Protein AF-A0AAU6WQQ3-F1 (afdb_monomer_lite)

Organism: NCBI:txid1854762

Foldseek 3Di:
DDDPPDPPVVQVPDDLVVCCVPPVVVSVVCVVVVVDDDPPDPPVVVLVVLLCCQLAPLAEFEEEEEQFQAAQFDFPLDPGPRPPPGGADPVNLVLLLVVLVLSPVLRVNHQEYEYEYDHRARLPCCVPHVLSNVVSNVVCCVVCVNHAYEYEYEHCLQNDDPVVLVSVLDDRYAYEYEHEAEAAQVRSCVRGPGPDPDGSVVSNLVSLLSCLVSVHAYEYEYEYALVRLLRNLCVCVVCLPRDPSSLVSYAYHYDYRPPHDDDPPPVVSNVVSVVSCVVSVSDPPDPPPPVCCCSNPPDPVSRPDHYDYHGSPVPPVSVVVVVVSVVVPDD

Sequence (331 aa):
MHRHKKDIESYFKLPAGDLENHYPAIYQNLLDINAIIDEHTDELQEVIQRSKEVDYADNSYRLIINPTMNCNFKCWYCYESHIVGSKMSTSGVEKIFKFIDKTLQINPNLKSFDLSFFGGEPLMYYSKVTEPIINYYRTKYEEYPAIHFSISFTTNGYLLNEKMVHHLIYENDEKFFQITLDGSREEHNKVRVAQKEEGSYDKIISSIKRLLKEKINVLIRINYTAENIESTKYIADDIIDIPEEDRKYLSISFHQVWQDIEVNNIEDKVKEVMDVYKKHKFIPQGEEIQLLEGLANPCYADKKMKQLLITTEMYLNVLREILQMTINTDP

Structure (mmCIF, N/CA/C/O backbone):
data_AF-A0AAU6WQQ3-F1
#
_entry.id   AF-A0AAU6WQQ3-F1
#
loop_
_atom_site.group_PDB
_atom_site.id
_atom_site.type_symbol
_atom_site.label_atom_id
_atom_site.label_alt_id
_atom_site.label_comp_id
_atom_site.label_asym_id
_atom_site.label_entity_id
_atom_site.label_seq_id
_atom_site.pdbx_PDB_ins_code
_atom_site.Cartn_x
_atom_site.Cartn_y
_atom_site.Cartn_z
_atom_site.occupancy
_atom_site.B_iso_or_equiv
_atom_site.auth_seq_id
_atom_site.auth_comp_id
_atom_site.auth_asym_id
_atom_site.auth_atom_id
_atom_site.pdbx_PDB_model_num
ATOM 1 N N . MET A 1 1 ? -21.673 -2.269 -43.424 1.00 34.06 1 MET A N 1
ATOM 2 C CA . MET A 1 1 ? -22.392 -1.056 -42.977 1.00 34.06 1 MET A CA 1
ATOM 3 C C . MET A 1 1 ? -21.362 -0.073 -42.426 1.00 34.06 1 MET A C 1
ATOM 5 O O . MET A 1 1 ? -20.910 -0.232 -41.301 1.00 34.06 1 MET A O 1
ATOM 9 N N . HIS A 1 2 ? -20.883 0.855 -43.257 1.00 32.97 2 HIS A N 1
ATOM 10 C CA . HIS A 1 2 ? -19.945 1.900 -42.839 1.00 32.97 2 HIS A CA 1
ATOM 11 C C . HIS A 1 2 ? -20.675 2.888 -41.922 1.00 32.97 2 HIS A C 1
ATOM 13 O O . HIS A 1 2 ? -21.516 3.653 -42.385 1.00 32.97 2 HIS A O 1
ATOM 19 N N . ARG A 1 3 ? -20.378 2.874 -40.617 1.00 37.62 3 ARG A N 1
ATOM 20 C CA . ARG A 1 3 ? -20.711 4.014 -39.758 1.00 37.62 3 ARG A CA 1
ATOM 21 C C . ARG A 1 3 ? -19.782 5.150 -40.171 1.00 37.62 3 ARG A C 1
ATOM 23 O O . ARG A 1 3 ? -18.573 5.041 -39.988 1.00 37.62 3 ARG A O 1
ATOM 30 N N . HIS A 1 4 ? -20.340 6.202 -40.763 1.00 41.31 4 HIS A N 1
ATOM 31 C CA . HIS A 1 4 ? -19.640 7.467 -40.945 1.00 41.31 4 HIS A CA 1
ATOM 32 C C . HIS A 1 4 ? -19.024 7.870 -39.598 1.00 41.31 4 HIS A C 1
ATOM 34 O O . HIS A 1 4 ? -19.759 8.134 -38.645 1.00 41.31 4 HIS A O 1
ATOM 40 N N . LYS A 1 5 ? -17.689 7.907 -39.506 1.00 45.06 5 LYS A N 1
ATOM 41 C CA . LYS A 1 5 ? -17.002 8.730 -38.505 1.00 45.06 5 LYS A CA 1
ATOM 42 C C . LYS A 1 5 ? -17.414 10.165 -38.832 1.00 45.06 5 LYS A C 1
ATOM 44 O O . LYS A 1 5 ? -16.839 10.775 -39.727 1.00 45.06 5 LYS A O 1
ATOM 49 N N . LYS A 1 6 ? -18.499 10.649 -38.218 1.00 56.84 6 LYS A N 1
ATOM 50 C CA . LYS A 1 6 ? -18.811 12.078 -38.238 1.00 56.84 6 LYS A CA 1
ATOM 51 C C . LYS A 1 6 ? -17.610 12.787 -37.628 1.00 56.84 6 LYS A C 1
ATOM 53 O O . LYS A 1 6 ? -17.071 12.312 -36.631 1.00 56.84 6 LYS A O 1
ATOM 58 N N . ASP A 1 7 ? -17.188 13.856 -38.277 1.00 61.94 7 ASP A N 1
ATOM 59 C CA . ASP A 1 7 ? -16.049 14.663 -37.875 1.00 61.94 7 ASP A CA 1
ATOM 60 C C . ASP A 1 7 ? -16.312 15.245 -36.479 1.00 61.94 7 ASP A C 1
ATOM 62 O O . ASP A 1 7 ? -17.119 16.162 -36.320 1.00 61.94 7 ASP A O 1
ATOM 66 N N . ILE A 1 8 ? -15.727 14.629 -35.449 1.00 60.41 8 ILE A N 1
ATOM 67 C CA . ILE A 1 8 ? -15.994 14.958 -34.042 1.00 60.41 8 ILE A CA 1
ATOM 68 C C . ILE A 1 8 ? -15.599 16.415 -33.748 1.00 60.41 8 ILE A C 1
ATOM 70 O O . ILE A 1 8 ? -16.260 17.088 -32.960 1.00 60.41 8 ILE A O 1
ATOM 74 N N . GLU A 1 9 ? -14.595 16.941 -34.452 1.00 60.16 9 GLU A N 1
ATOM 75 C CA . GLU A 1 9 ? -14.137 18.328 -34.321 1.00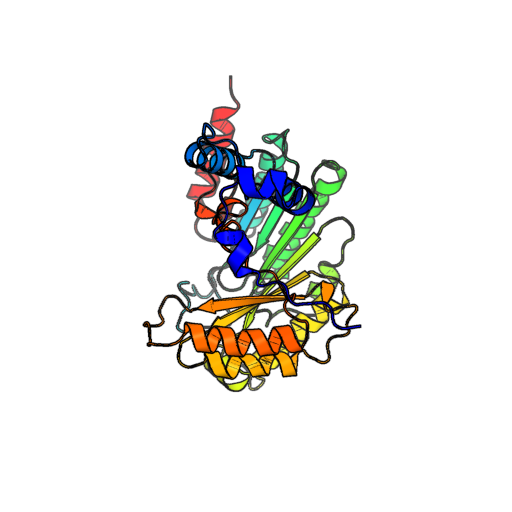 60.16 9 GLU A CA 1
ATOM 76 C C . GLU A 1 9 ? -15.204 19.354 -34.711 1.00 60.16 9 GLU A C 1
ATOM 78 O O . GLU A 1 9 ? -15.176 20.488 -34.231 1.00 60.16 9 GLU A O 1
ATOM 83 N N . SER A 1 10 ? -16.170 18.971 -35.552 1.00 65.19 10 SER A N 1
ATOM 84 C CA . SER A 1 10 ? -17.260 19.868 -35.940 1.00 65.19 10 SER A CA 1
ATOM 85 C C . SER A 1 10 ? -18.212 20.186 -34.780 1.00 65.19 10 SER A C 1
ATOM 87 O O . SER A 1 10 ? -18.781 21.274 -34.768 1.00 65.19 10 SER A O 1
ATOM 89 N N . TYR A 1 11 ? -18.338 19.303 -33.778 1.00 63.00 11 TYR A N 1
ATOM 90 C CA . TYR A 1 11 ? -19.192 19.536 -32.605 1.00 63.00 11 TYR A CA 1
ATOM 91 C C . TYR A 1 11 ? -18.599 20.564 -31.637 1.00 63.00 11 TYR A C 1
ATOM 93 O O . TYR A 1 11 ? -19.343 21.354 -31.069 1.00 63.00 11 TYR A O 1
ATOM 101 N N . PHE A 1 12 ? -17.270 20.607 -31.494 1.00 60.75 12 PHE A N 1
ATOM 102 C CA . PHE A 1 12 ? -16.572 21.543 -30.598 1.00 60.75 12 PHE A CA 1
ATOM 103 C C . PHE A 1 12 ? -16.572 22.996 -31.094 1.00 60.75 12 PHE A C 1
ATOM 105 O O . PHE A 1 12 ? -16.186 23.900 -30.360 1.00 60.75 12 PHE A O 1
ATOM 112 N N . LYS A 1 13 ? -16.980 23.230 -32.346 1.00 68.75 13 LYS A N 1
ATOM 113 C CA . LYS A 1 13 ? -17.070 24.570 -32.949 1.00 68.75 13 LYS A CA 1
ATOM 114 C C . LYS A 1 13 ? -18.482 25.156 -32.894 1.00 68.75 13 LYS A C 1
ATOM 116 O O . LYS A 1 13 ? -18.672 26.289 -33.328 1.00 68.75 13 LYS A O 1
ATOM 121 N N . LEU A 1 14 ? -19.464 24.390 -32.413 1.00 69.50 14 LEU A N 1
ATOM 122 C CA . LEU A 1 14 ? -20.852 24.830 -32.314 1.00 69.50 14 LEU A CA 1
ATOM 123 C C . LEU A 1 14 ? -21.106 25.506 -30.957 1.00 69.50 14 LEU A C 1
ATOM 125 O O . LEU A 1 14 ? -20.708 24.960 -29.928 1.00 69.50 14 LEU A O 1
ATOM 129 N N . PRO A 1 15 ? -21.800 26.657 -30.927 1.00 75.25 15 PRO A N 1
ATOM 130 C CA . PRO A 1 15 ? -22.361 27.211 -29.699 1.00 75.25 15 PRO A CA 1
ATOM 131 C C . PRO A 1 15 ? -23.256 26.196 -28.970 1.00 75.25 15 PRO A C 1
ATOM 133 O O . PRO A 1 15 ? -23.940 25.392 -29.607 1.00 75.25 15 PRO A O 1
ATOM 136 N N . ALA A 1 16 ? -23.318 26.267 -27.637 1.00 71.00 16 ALA A N 1
ATOM 137 C CA . ALA A 1 16 ? -24.114 25.345 -26.817 1.00 71.00 16 ALA A CA 1
ATOM 138 C C . ALA A 1 16 ? -25.603 25.299 -27.225 1.00 71.00 16 ALA A C 1
ATOM 140 O O . ALA A 1 16 ? -26.183 24.218 -27.313 1.00 71.00 16 ALA A O 1
ATOM 141 N N . GLY A 1 17 ? -26.196 26.446 -27.575 1.00 71.88 17 GLY A N 1
ATOM 142 C CA . GLY A 1 17 ? -27.578 26.511 -28.071 1.00 71.88 17 GLY A CA 1
ATOM 143 C C . GLY A 1 17 ? -27.786 25.846 -29.441 1.00 71.88 17 GLY A C 1
ATOM 144 O O . GLY A 1 17 ? -28.865 25.332 -29.730 1.00 71.88 17 GLY A O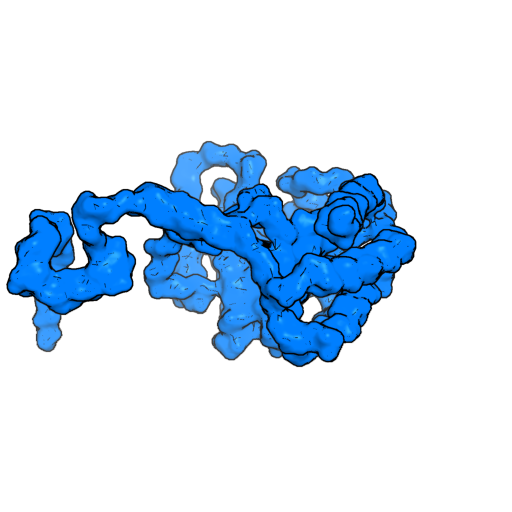 1
ATOM 145 N N . ASP A 1 18 ? -26.755 25.776 -30.287 1.00 79.00 18 ASP A N 1
ATOM 146 C CA . ASP A 1 18 ? -26.839 25.060 -31.566 1.00 79.00 18 ASP A CA 1
ATOM 147 C C . ASP A 1 18 ? -26.712 23.543 -31.368 1.00 79.00 18 ASP A C 1
ATOM 149 O O . ASP A 1 18 ? -27.329 22.773 -32.112 1.00 79.00 18 ASP A O 1
ATOM 153 N N . LEU A 1 19 ? -25.961 23.111 -30.346 1.00 80.06 19 LEU A N 1
ATOM 154 C CA . LEU A 1 19 ? -25.866 21.711 -29.921 1.00 80.06 19 LEU A CA 1
ATOM 155 C C . LEU A 1 19 ? -27.197 21.194 -29.367 1.00 80.06 19 LEU A C 1
ATOM 157 O O . LEU A 1 19 ? -27.591 20.086 -29.724 1.00 80.06 19 LEU A O 1
ATOM 161 N N . GLU A 1 20 ? -27.906 21.995 -28.568 1.00 82.25 20 GLU A N 1
ATOM 162 C CA . GLU A 1 20 ? -29.245 21.660 -28.062 1.00 82.25 20 GLU A CA 1
ATOM 163 C C . GLU A 1 20 ? -30.223 21.372 -29.213 1.00 82.25 20 GLU A C 1
ATOM 165 O O . GLU A 1 20 ? -30.897 20.341 -29.231 1.00 82.25 20 GLU A O 1
ATOM 170 N N . ASN A 1 21 ? -30.232 22.241 -30.228 1.00 81.31 21 ASN A N 1
ATOM 171 C CA . ASN A 1 21 ? -31.163 22.148 -31.351 1.00 81.31 21 ASN A CA 1
ATOM 172 C C . ASN A 1 21 ? -30.828 21.023 -32.343 1.00 81.31 21 ASN A C 1
ATOM 174 O O . ASN A 1 21 ? -31.723 20.328 -32.826 1.00 81.31 21 ASN A O 1
ATOM 178 N N . HIS A 1 22 ? -29.549 20.837 -32.680 1.00 80.75 22 HIS A N 1
ATOM 179 C CA . HIS A 1 22 ? -29.142 19.881 -33.719 1.00 80.75 22 HIS A CA 1
ATOM 180 C C . HIS A 1 22 ? -28.801 18.494 -33.159 1.00 80.75 22 HIS A C 1
ATOM 182 O O . HIS A 1 22 ? -28.901 17.497 -33.881 1.00 80.75 22 HIS A O 1
ATOM 188 N N . TYR A 1 23 ? -28.394 18.416 -31.888 1.00 83.00 23 TYR A N 1
ATOM 189 C CA . TYR A 1 23 ? -27.885 17.205 -31.246 1.00 83.00 23 TYR A CA 1
ATOM 190 C C . TYR A 1 23 ? -28.333 17.089 -29.774 1.00 83.00 23 TYR A C 1
ATOM 192 O O . TYR A 1 23 ? -27.487 16.946 -28.887 1.00 83.00 23 TYR A O 1
ATOM 200 N N . PRO A 1 24 ? -29.649 17.047 -29.490 1.00 81.94 24 PRO A N 1
ATOM 201 C CA . PRO A 1 24 ? -30.186 17.119 -28.125 1.00 81.94 24 PRO A CA 1
ATOM 202 C C . PRO A 1 24 ? -29.683 16.002 -27.200 1.00 81.94 24 PRO A C 1
ATOM 204 O O . PRO A 1 24 ? -29.446 16.231 -26.021 1.00 81.94 24 PRO A O 1
ATOM 207 N N . ALA A 1 25 ? -29.447 14.795 -27.725 1.00 79.25 25 ALA A N 1
ATOM 208 C CA . ALA A 1 25 ? -28.886 13.695 -26.936 1.00 79.25 25 ALA A CA 1
ATOM 209 C C . ALA A 1 25 ? -27.418 13.934 -26.530 1.00 79.25 25 ALA A C 1
ATOM 211 O O . ALA A 1 25 ? -27.001 13.515 -25.456 1.00 79.25 25 ALA A O 1
ATOM 212 N N . ILE A 1 26 ? -26.628 14.597 -27.383 1.00 79.19 26 ILE A N 1
ATOM 213 C CA . ILE A 1 26 ? -25.243 14.966 -27.054 1.00 79.19 26 ILE A CA 1
ATOM 214 C C . ILE A 1 26 ? -25.260 16.113 -26.048 1.00 79.19 26 ILE A C 1
ATOM 216 O O . ILE A 1 26 ? -24.542 16.051 -25.060 1.00 79.19 26 ILE A O 1
ATOM 220 N N . TYR A 1 27 ? -26.113 17.113 -26.270 1.00 80.69 27 TYR A N 1
ATOM 221 C CA . TYR A 1 27 ? -26.301 18.228 -25.350 1.00 80.69 27 TYR A CA 1
ATOM 222 C C . TYR A 1 27 ? -26.698 17.754 -23.943 1.00 80.69 27 TYR A C 1
ATOM 224 O O . TYR A 1 27 ? -26.044 18.134 -22.979 1.00 80.69 27 TYR A O 1
ATOM 232 N N . GLN A 1 28 ? -27.668 16.838 -23.826 1.00 80.31 28 GLN A N 1
ATOM 233 C CA . GLN A 1 28 ? -28.057 16.266 -22.534 1.00 80.31 28 GLN A CA 1
ATOM 234 C C . GLN A 1 28 ? -26.907 15.507 -21.865 1.00 80.31 28 GLN A C 1
ATOM 236 O O . GLN A 1 28 ? -26.647 15.723 -20.690 1.00 80.31 28 GLN A O 1
ATOM 241 N N . ASN A 1 29 ? -26.162 14.681 -22.608 1.00 79.38 29 ASN A N 1
ATOM 242 C CA . ASN A 1 29 ? -25.000 13.990 -22.042 1.00 79.38 29 ASN A CA 1
ATOM 243 C C . ASN A 1 29 ? -23.927 14.974 -21.548 1.00 79.38 29 ASN A C 1
ATOM 245 O O . ASN A 1 29 ? -23.270 14.699 -20.551 1.00 79.38 29 ASN A O 1
ATOM 249 N N . LEU A 1 30 ? -23.728 16.098 -22.247 1.00 77.12 30 LEU A N 1
ATOM 250 C CA . LEU A 1 30 ? -22.784 17.140 -21.842 1.00 77.12 30 LEU A CA 1
ATOM 251 C C . LEU A 1 30 ? -23.263 17.895 -20.594 1.00 77.12 30 LEU A C 1
ATOM 253 O O . LEU A 1 30 ? -22.430 18.221 -19.753 1.00 77.12 30 LEU A O 1
ATOM 257 N N . LEU A 1 31 ? -24.571 18.124 -20.443 1.00 80.25 31 LEU A N 1
ATOM 258 C CA . LEU A 1 31 ? -25.159 18.633 -19.198 1.00 80.25 31 LEU A CA 1
ATOM 259 C C . LEU A 1 31 ? -24.974 17.635 -18.046 1.00 80.25 31 LEU A C 1
ATOM 261 O O . LEU A 1 31 ? -24.517 18.014 -16.974 1.00 80.25 31 LEU A O 1
ATOM 265 N N . ASP A 1 32 ? -25.259 16.350 -18.273 1.00 75.44 32 ASP A N 1
ATOM 266 C CA . ASP A 1 32 ? -25.194 15.306 -17.241 1.00 75.44 32 ASP A CA 1
ATOM 267 C C . ASP A 1 32 ? -23.771 15.124 -16.676 1.00 75.44 32 ASP A C 1
ATOM 269 O O . ASP A 1 32 ? -23.602 14.817 -15.495 1.00 75.44 32 ASP A O 1
ATOM 273 N N . ILE A 1 33 ? -22.737 15.331 -17.502 1.00 74.81 33 ILE A N 1
ATOM 274 C CA . ILE A 1 33 ? -21.328 15.293 -17.072 1.00 74.81 33 ILE A CA 1
ATOM 275 C C . ILE A 1 33 ? -20.778 16.668 -16.652 1.00 74.81 33 ILE A C 1
ATOM 277 O O . ILE A 1 33 ? -19.581 16.778 -16.397 1.00 74.81 33 ILE A O 1
ATOM 281 N N . ASN A 1 34 ? -21.620 17.708 -16.584 1.00 74.00 34 ASN A N 1
ATOM 282 C CA . ASN A 1 34 ? -21.242 19.106 -16.325 1.00 74.00 34 ASN A CA 1
ATOM 283 C C . ASN A 1 34 ? -20.166 19.661 -17.282 1.00 74.00 34 ASN A C 1
ATOM 285 O O . ASN A 1 34 ? -19.372 20.518 -16.906 1.00 74.00 34 ASN A O 1
ATOM 289 N N . ALA A 1 35 ? -20.118 19.175 -18.524 1.00 74.81 35 ALA A N 1
ATOM 290 C CA . ALA A 1 35 ? -19.300 19.762 -19.589 1.00 74.81 35 ALA A CA 1
ATOM 291 C C . ALA A 1 35 ? -19.966 20.996 -20.226 1.00 74.81 35 ALA A C 1
ATOM 293 O O . ALA A 1 35 ? -19.295 21.793 -20.877 1.00 74.81 35 ALA A O 1
ATOM 294 N N . ILE A 1 36 ? -21.283 21.143 -20.053 1.00 79.00 36 ILE A N 1
ATOM 295 C CA . ILE A 1 36 ? -22.038 22.377 -20.282 1.00 79.00 36 ILE A CA 1
ATOM 296 C C . ILE A 1 36 ? -22.721 22.719 -18.963 1.00 79.00 36 ILE A C 1
ATOM 298 O O . ILE A 1 36 ? -23.322 21.845 -18.340 1.00 79.00 36 ILE A O 1
ATOM 302 N N . ILE A 1 37 ? -22.650 23.981 -18.561 1.00 80.00 37 ILE A N 1
ATOM 303 C CA . ILE A 1 37 ? -23.312 24.500 -17.367 1.00 80.00 37 ILE A CA 1
ATOM 304 C C . ILE A 1 37 ? -23.950 25.858 -17.670 1.00 80.00 37 ILE A C 1
ATOM 306 O O . ILE A 1 37 ? -23.724 26.441 -18.733 1.00 80.00 37 ILE A O 1
ATOM 310 N N . ASP A 1 38 ? -24.755 26.357 -16.738 1.00 77.44 38 ASP A N 1
ATOM 311 C CA . ASP A 1 38 ? -25.363 27.682 -16.838 1.00 77.44 38 ASP A CA 1
ATOM 312 C C . ASP A 1 38 ? -24.288 28.786 -16.791 1.00 77.44 38 ASP A C 1
ATOM 314 O O . ASP A 1 38 ? -23.383 28.731 -15.957 1.00 77.44 38 ASP A O 1
ATOM 318 N N . GLU A 1 39 ? -24.396 29.796 -17.661 1.00 78.12 39 GLU A N 1
ATOM 319 C CA . GLU A 1 39 ? -23.426 30.898 -17.786 1.00 78.12 39 GLU A CA 1
ATOM 320 C C . GLU A 1 39 ? -23.282 31.758 -16.520 1.00 78.12 39 GLU A C 1
ATOM 322 O O . GLU A 1 39 ? -22.295 32.477 -16.360 1.00 78.12 39 GLU A O 1
ATOM 327 N N . HIS A 1 40 ? -24.261 31.704 -15.618 1.00 83.25 40 HIS A N 1
ATOM 328 C CA . HIS A 1 40 ? -24.234 32.387 -14.329 1.00 83.25 40 HIS A CA 1
ATOM 329 C C . HIS A 1 40 ? -23.633 31.523 -13.213 1.00 83.25 40 HIS A C 1
ATOM 331 O O . HIS A 1 40 ? -23.538 31.979 -12.070 1.00 83.25 40 HIS A O 1
ATOM 337 N N . THR A 1 41 ? -23.225 30.289 -13.518 1.00 80.81 41 THR A N 1
ATOM 338 C CA . THR A 1 41 ? -22.546 29.411 -12.565 1.00 80.81 41 THR A CA 1
ATOM 339 C C . THR A 1 41 ? -21.122 29.899 -12.328 1.00 80.81 41 THR A C 1
ATOM 341 O O . THR A 1 41 ? -20.310 29.986 -13.245 1.00 80.81 41 THR A O 1
ATOM 344 N N . ASP A 1 42 ? -20.793 30.179 -11.070 1.00 83.12 42 ASP A N 1
ATOM 345 C CA . ASP A 1 42 ? -19.416 30.442 -10.655 1.00 83.12 42 ASP A CA 1
ATOM 346 C C . ASP A 1 42 ? -18.683 29.108 -10.426 1.00 83.12 42 ASP A C 1
ATOM 348 O O . ASP A 1 42 ? -18.610 28.594 -9.306 1.00 83.12 42 ASP A O 1
ATOM 352 N N . GLU A 1 43 ? -18.161 28.534 -11.515 1.00 80.12 43 GLU A N 1
ATOM 353 C CA . GLU A 1 43 ? -17.393 27.277 -11.520 1.00 80.12 43 GLU A CA 1
ATOM 354 C C . GLU A 1 43 ? -16.277 27.273 -10.474 1.00 80.12 43 GLU A C 1
ATOM 356 O O . GLU A 1 43 ? -16.053 26.280 -9.778 1.00 80.12 43 GLU A O 1
ATOM 361 N N . LEU A 1 44 ? -15.573 28.402 -10.344 1.00 79.44 44 LEU A N 1
ATOM 362 C CA . LEU A 1 44 ? -14.452 28.533 -9.427 1.00 79.44 44 LEU A CA 1
ATOM 363 C C . LEU A 1 44 ? -14.924 28.398 -7.978 1.00 79.44 44 LEU A C 1
ATOM 365 O O . LEU A 1 44 ? -14.291 27.685 -7.196 1.00 79.44 44 LEU A O 1
ATOM 369 N N . GLN A 1 45 ? -16.030 29.048 -7.606 1.00 82.31 45 GLN A N 1
ATOM 370 C CA . GLN A 1 45 ? -16.586 28.902 -6.260 1.00 82.31 45 GLN A CA 1
ATOM 371 C C . GLN A 1 45 ? -17.094 27.488 -5.991 1.00 82.31 45 GLN A C 1
ATOM 373 O O . GLN A 1 45 ? -16.891 26.989 -4.885 1.00 82.31 45 GLN A O 1
ATOM 378 N N . GLU A 1 46 ? -17.694 26.817 -6.974 1.00 80.50 46 GLU A N 1
ATOM 379 C CA . GLU A 1 46 ? -18.138 25.433 -6.808 1.00 80.50 46 GLU A CA 1
ATOM 380 C C . GLU A 1 46 ? -16.956 24.478 -6.581 1.00 80.50 46 GLU A C 1
ATOM 382 O O . GLU A 1 46 ? -16.984 23.664 -5.656 1.00 80.50 46 GLU A O 1
ATOM 387 N N . VAL A 1 47 ? -15.874 24.621 -7.352 1.00 78.06 47 VAL A N 1
ATOM 388 C CA . VAL A 1 47 ? -14.637 23.848 -7.160 1.00 78.06 47 VAL A CA 1
ATOM 389 C C . VAL A 1 47 ? -14.021 24.123 -5.785 1.00 78.06 47 VAL A C 1
ATOM 391 O O . VAL A 1 47 ? -13.659 23.184 -5.074 1.00 78.06 47 VAL A O 1
ATOM 394 N N . ILE A 1 48 ? -13.950 25.392 -5.364 1.00 78.00 48 ILE A N 1
ATOM 395 C CA . ILE A 1 48 ? -13.460 25.773 -4.029 1.00 78.00 48 ILE A CA 1
ATOM 396 C C . ILE A 1 48 ? -14.333 25.159 -2.929 1.00 78.00 48 ILE A C 1
ATOM 398 O O . ILE A 1 48 ? -13.811 24.700 -1.912 1.00 78.00 48 ILE A O 1
ATOM 402 N N . GLN A 1 49 ? -15.654 25.161 -3.100 1.00 79.44 49 GLN A N 1
ATOM 403 C CA . GLN A 1 49 ? -16.590 24.618 -2.122 1.00 79.44 49 GLN A CA 1
ATOM 404 C C . GLN A 1 49 ? -16.465 23.094 -2.017 1.00 79.44 49 GLN A C 1
ATOM 406 O O . GLN A 1 49 ? -16.343 22.581 -0.907 1.00 79.44 49 GLN A O 1
ATOM 411 N N . ARG A 1 50 ? -16.382 22.384 -3.148 1.00 76.00 50 ARG A N 1
ATOM 412 C CA . ARG A 1 50 ? -16.126 20.935 -3.184 1.00 76.00 50 ARG A CA 1
ATOM 413 C C . ARG A 1 50 ? -14.784 20.580 -2.536 1.00 76.00 50 ARG A C 1
ATOM 415 O O . ARG A 1 50 ? -14.738 19.665 -1.720 1.00 76.00 50 ARG A O 1
ATOM 422 N N . SER A 1 51 ? -13.719 21.340 -2.819 1.00 72.69 51 SER A N 1
ATOM 423 C CA . SER A 1 51 ? -12.421 21.179 -2.139 1.00 72.69 51 SER A CA 1
ATOM 424 C C . SER A 1 51 ? -12.579 21.330 -0.629 1.00 72.69 51 SER A C 1
ATOM 426 O O . SER A 1 51 ? -12.175 20.451 0.121 1.00 72.69 51 SER A O 1
ATOM 428 N N . LYS A 1 52 ? -13.257 22.388 -0.160 1.00 73.75 52 LYS A N 1
ATOM 429 C CA . LYS A 1 52 ? -13.512 22.594 1.274 1.00 73.75 52 LYS A CA 1
ATOM 430 C C . LYS A 1 52 ? -14.334 21.463 1.890 1.00 73.75 52 LYS A C 1
ATOM 432 O O . LYS A 1 52 ? -14.064 21.071 3.015 1.00 73.75 52 LYS A O 1
ATOM 437 N N . GLU A 1 53 ? -15.330 20.925 1.205 1.00 76.69 53 GLU A N 1
ATOM 438 C CA . GLU A 1 53 ? -16.106 19.796 1.731 1.00 76.69 53 GLU A CA 1
ATOM 439 C C . GLU A 1 53 ? -15.233 18.556 1.939 1.00 76.69 53 GLU A C 1
ATOM 441 O O . GLU A 1 53 ? -15.345 17.896 2.972 1.00 76.69 53 GLU A O 1
ATOM 446 N N . VAL A 1 54 ? -14.313 18.288 1.011 1.00 71.38 54 VAL A N 1
ATOM 447 C CA . VAL A 1 54 ? -13.338 17.196 1.123 1.00 71.38 54 VAL A CA 1
ATOM 448 C C . VAL A 1 54 ? -12.297 17.479 2.213 1.00 71.38 54 VAL A C 1
ATOM 450 O O . VAL A 1 54 ? -12.021 16.611 3.044 1.00 71.38 54 VAL A O 1
ATOM 453 N N . ASP A 1 55 ? -11.748 18.693 2.254 1.00 69.50 55 ASP A N 1
ATOM 454 C CA . ASP A 1 55 ? -10.685 19.097 3.182 1.00 69.50 55 ASP A CA 1
ATOM 455 C C . ASP A 1 55 ? -11.168 19.169 4.640 1.00 69.50 55 ASP A C 1
ATOM 457 O O . ASP A 1 55 ? -10.368 19.026 5.571 1.00 69.50 55 ASP A O 1
ATOM 461 N N . TYR A 1 56 ? -12.471 19.398 4.848 1.00 70.00 56 TYR A N 1
ATOM 462 C CA . TYR A 1 56 ? -13.102 19.581 6.158 1.00 70.00 56 TYR A CA 1
ATOM 463 C C . TYR A 1 56 ? -14.019 18.416 6.568 1.00 70.00 56 TYR A C 1
ATOM 465 O O . TYR A 1 56 ? -14.655 18.497 7.622 1.00 70.00 56 TYR A O 1
ATOM 473 N N . ALA A 1 57 ? -14.093 17.336 5.782 1.00 71.38 57 ALA A N 1
ATOM 474 C CA . ALA A 1 57 ? -14.928 16.180 6.095 1.00 71.38 57 ALA A CA 1
ATOM 475 C C . ALA A 1 57 ? -14.573 15.570 7.467 1.00 71.38 57 ALA A C 1
ATOM 477 O O . ALA A 1 57 ? -13.440 15.160 7.728 1.00 71.38 57 ALA A O 1
ATOM 478 N N . ASP A 1 58 ? -15.562 15.450 8.355 1.00 74.44 58 ASP A N 1
ATOM 479 C CA . ASP A 1 58 ? -15.403 14.905 9.708 1.00 74.44 58 ASP A CA 1
ATOM 480 C C . ASP A 1 58 ? -15.792 13.419 9.812 1.00 74.44 58 ASP A C 1
ATOM 482 O O . ASP A 1 58 ? -15.889 12.866 10.909 1.00 74.44 58 ASP A O 1
ATOM 486 N N . ASN A 1 59 ? -15.950 12.735 8.683 1.00 85.69 59 ASN A N 1
ATOM 487 C CA . ASN A 1 59 ? -16.450 11.364 8.628 1.00 85.69 59 ASN A CA 1
ATOM 488 C C . ASN A 1 59 ? -15.356 10.303 8.400 1.00 85.69 59 ASN A C 1
ATOM 490 O O . ASN A 1 59 ? -15.647 9.119 8.522 1.00 85.69 59 ASN A O 1
ATOM 494 N N . SER A 1 60 ? -14.105 10.686 8.130 1.00 87.62 60 SER A N 1
ATOM 495 C CA . SER A 1 60 ? -13.002 9.741 7.882 1.00 87.62 60 SER A CA 1
ATOM 496 C C . SER A 1 60 ? -11.765 10.084 8.697 1.00 87.62 60 SER A C 1
ATOM 498 O O . SER A 1 60 ? -11.375 11.246 8.706 1.00 87.62 60 SER A O 1
ATOM 500 N N . TYR A 1 61 ? -11.111 9.115 9.334 1.00 89.25 61 TYR A N 1
ATOM 501 C CA . TYR A 1 61 ? -9.866 9.327 10.079 1.00 89.25 61 TYR A CA 1
ATOM 502 C C . TYR A 1 61 ? -8.778 8.365 9.609 1.00 89.25 61 TYR A C 1
ATOM 504 O O . TYR A 1 61 ? -9.040 7.175 9.475 1.00 89.25 61 TYR A O 1
ATOM 512 N N . ARG A 1 62 ? -7.549 8.850 9.406 1.00 89.69 62 ARG A N 1
ATOM 513 C CA . ARG A 1 62 ? -6.388 8.012 9.081 1.00 89.69 62 ARG A CA 1
ATOM 514 C C . ARG A 1 62 ? -5.308 8.175 10.148 1.00 89.69 62 ARG A C 1
ATOM 516 O O . ARG A 1 62 ? -4.790 9.261 10.365 1.00 89.69 62 ARG A O 1
ATOM 523 N N . LEU A 1 63 ? -4.938 7.094 10.819 1.00 92.12 63 LEU A N 1
ATOM 524 C CA . LEU A 1 63 ? -3.834 7.069 11.778 1.00 92.12 63 LEU A CA 1
ATOM 525 C C . LEU A 1 63 ? -2.610 6.453 11.106 1.00 92.12 63 LEU A C 1
ATOM 527 O O . LEU A 1 63 ? -2.643 5.272 10.782 1.00 92.12 63 LEU A O 1
ATOM 531 N N . ILE A 1 64 ? -1.537 7.225 10.920 1.00 92.06 64 ILE A N 1
ATOM 532 C CA . ILE A 1 64 ? -0.296 6.741 10.308 1.00 92.06 64 ILE A CA 1
ATOM 533 C C . ILE A 1 64 ? 0.727 6.449 11.404 1.00 92.06 64 ILE A C 1
ATOM 535 O O . ILE A 1 64 ? 1.127 7.312 12.182 1.00 92.06 64 ILE A O 1
ATOM 539 N N . ILE A 1 65 ? 1.185 5.211 11.471 1.00 93.00 65 ILE A N 1
ATOM 540 C CA . ILE A 1 65 ? 2.126 4.751 12.483 1.00 93.00 65 ILE A CA 1
ATOM 541 C C . ILE A 1 65 ? 3.452 4.471 11.801 1.00 93.00 65 ILE A C 1
ATOM 543 O O . ILE A 1 65 ? 3.496 3.711 10.837 1.00 93.00 65 ILE A O 1
ATOM 547 N N . ASN A 1 66 ? 4.533 5.017 12.357 1.00 92.75 66 ASN A N 1
ATOM 548 C CA . ASN A 1 66 ? 5.901 4.664 12.002 1.00 92.75 66 ASN A CA 1
ATOM 549 C C . ASN A 1 66 ? 6.472 3.764 13.105 1.00 92.75 66 ASN A C 1
ATOM 551 O O . ASN A 1 66 ? 6.979 4.271 14.113 1.00 92.75 66 ASN A O 1
ATOM 555 N N . PRO A 1 67 ? 6.434 2.423 12.950 1.00 93.12 67 PRO A N 1
ATOM 556 C CA . PRO A 1 67 ? 6.959 1.499 13.956 1.00 93.12 67 PRO A CA 1
ATOM 557 C C . PRO A 1 67 ? 8.458 1.692 14.205 1.00 93.12 67 PRO A C 1
ATOM 559 O O . PRO A 1 67 ? 8.984 1.308 15.253 1.00 93.12 67 PRO A O 1
ATOM 562 N N . THR A 1 68 ? 9.162 2.231 13.211 1.00 91.88 68 THR A N 1
ATOM 563 C CA . THR A 1 68 ? 10.608 2.406 13.190 1.00 91.88 68 THR A CA 1
ATOM 564 C C . THR A 1 68 ? 11.012 3.403 12.107 1.00 91.88 68 THR A C 1
ATOM 566 O O . THR A 1 68 ? 10.391 3.465 11.046 1.00 91.88 68 THR A O 1
ATOM 569 N N . MET A 1 69 ? 12.090 4.142 12.365 1.00 89.62 69 MET A N 1
ATOM 570 C CA . MET A 1 69 ? 12.793 4.950 11.359 1.00 89.62 69 MET A CA 1
ATOM 571 C C . MET A 1 69 ? 13.946 4.174 10.697 1.00 89.62 69 MET A C 1
ATOM 573 O O . MET A 1 69 ? 14.721 4.733 9.929 1.00 89.62 69 MET A O 1
ATOM 577 N N . ASN A 1 70 ? 14.104 2.888 11.021 1.00 90.12 70 ASN A N 1
ATOM 578 C CA . ASN A 1 70 ? 15.092 1.991 10.436 1.00 90.12 70 ASN A CA 1
ATOM 579 C C . ASN A 1 70 ? 14.480 1.224 9.253 1.00 90.12 70 ASN A C 1
ATOM 581 O O . ASN A 1 70 ? 13.293 0.906 9.263 1.00 90.12 70 ASN A O 1
ATOM 585 N N . CYS A 1 71 ? 15.298 0.892 8.257 1.00 90.38 71 CYS A N 1
ATOM 586 C CA . CYS A 1 71 ? 14.888 0.130 7.079 1.00 90.38 71 CYS A CA 1
ATOM 587 C C . CYS A 1 71 ? 15.938 -0.942 6.761 1.00 90.38 71 CYS A C 1
ATOM 589 O O . CYS A 1 71 ? 17.129 -0.758 7.011 1.00 90.38 71 CYS A O 1
ATOM 591 N N . ASN A 1 72 ? 15.507 -2.060 6.177 1.00 90.31 72 ASN A N 1
ATOM 592 C CA . ASN A 1 72 ? 16.406 -3.102 5.670 1.00 90.31 72 ASN A CA 1
ATOM 593 C C . ASN A 1 72 ? 17.049 -2.748 4.314 1.00 90.31 72 ASN A C 1
ATOM 595 O O . ASN A 1 72 ? 17.911 -3.494 3.853 1.00 90.31 72 ASN A O 1
ATOM 599 N N . PHE A 1 73 ? 16.649 -1.633 3.695 1.00 89.56 73 PHE A N 1
ATOM 600 C CA . PHE A 1 73 ? 17.264 -1.062 2.497 1.00 89.56 73 PHE A CA 1
ATOM 601 C C . PHE A 1 73 ? 17.805 0.346 2.773 1.00 89.56 73 PHE A C 1
ATOM 603 O O . PHE A 1 73 ? 17.460 0.968 3.776 1.00 89.56 73 PHE A O 1
ATOM 610 N N . LYS A 1 74 ? 18.658 0.835 1.867 1.00 87.31 74 LYS A N 1
ATOM 611 C CA . LYS A 1 74 ? 19.266 2.174 1.902 1.00 87.31 74 LYS A CA 1
ATOM 612 C C . LYS A 1 74 ? 19.169 2.830 0.522 1.00 87.31 74 LYS A C 1
ATOM 614 O O . LYS A 1 74 ? 20.190 3.099 -0.107 1.00 87.31 74 LYS A O 1
ATOM 619 N N . CYS A 1 75 ? 17.948 2.977 0.008 1.00 86.81 75 CYS A N 1
ATOM 620 C CA . CYS A 1 75 ? 17.727 3.550 -1.320 1.00 86.81 75 CYS A CA 1
ATOM 621 C C . CYS A 1 75 ? 18.334 4.958 -1.383 1.00 86.81 75 CYS A C 1
ATOM 623 O O . CYS A 1 75 ? 18.128 5.751 -0.468 1.00 86.81 75 CYS A O 1
ATOM 625 N N . TRP A 1 76 ? 19.045 5.279 -2.463 1.00 84.38 76 TRP A N 1
ATOM 626 C CA . TRP A 1 76 ? 19.758 6.555 -2.597 1.00 84.38 76 TRP A CA 1
ATOM 627 C C . TRP A 1 76 ? 18.828 7.778 -2.563 1.00 84.38 76 TRP A C 1
ATOM 629 O O . TRP A 1 76 ? 19.244 8.835 -2.104 1.00 84.38 76 TRP A O 1
ATOM 639 N N . TYR A 1 77 ? 17.571 7.612 -2.986 1.00 79.38 77 TYR A N 1
ATOM 640 C CA . TYR A 1 77 ? 16.554 8.665 -2.983 1.00 79.38 77 TYR A CA 1
ATOM 641 C C . TYR A 1 77 ? 15.723 8.743 -1.695 1.00 79.38 77 TYR A C 1
ATOM 643 O O . TYR A 1 77 ? 14.767 9.522 -1.609 1.00 79.38 77 TYR A O 1
ATOM 651 N N . CYS A 1 78 ? 16.004 7.884 -0.711 1.00 82.12 78 CYS A N 1
ATOM 652 C CA . CYS A 1 78 ? 15.219 7.839 0.514 1.00 82.12 78 CYS A CA 1
ATOM 653 C C . CYS A 1 78 ? 15.447 9.115 1.331 1.00 82.12 78 CYS A C 1
ATOM 655 O O . CYS A 1 78 ? 16.584 9.505 1.585 1.00 82.12 78 CYS A O 1
ATOM 657 N N . TYR A 1 79 ? 14.363 9.754 1.768 1.00 75.81 79 TYR A N 1
ATOM 658 C CA . TYR A 1 79 ? 14.438 10.941 2.621 1.00 75.81 79 TYR A CA 1
ATOM 659 C C . TYR A 1 79 ? 14.614 10.591 4.112 1.00 75.81 79 TYR A C 1
ATOM 661 O O . TYR A 1 79 ? 14.901 11.470 4.923 1.00 75.81 79 TYR A O 1
ATOM 669 N N . GLU A 1 80 ? 14.418 9.324 4.491 1.00 74.81 80 GLU A N 1
ATOM 670 C CA . GLU A 1 80 ? 14.489 8.871 5.879 1.00 74.81 80 GLU A CA 1
ATOM 671 C C . GLU A 1 80 ? 15.938 8.746 6.363 1.00 74.81 80 GLU A C 1
ATOM 673 O O . GLU A 1 80 ? 16.813 8.232 5.670 1.00 74.81 80 GLU A O 1
ATOM 678 N N . SER A 1 81 ? 16.203 9.149 7.608 1.00 70.81 81 SER A N 1
ATOM 679 C CA . SER A 1 81 ? 17.565 9.138 8.175 1.00 70.81 81 SER A CA 1
ATOM 680 C C . SER A 1 81 ? 18.084 7.744 8.573 1.00 70.81 81 SER A C 1
ATOM 682 O O . SER A 1 81 ? 19.203 7.633 9.069 1.00 70.81 81 SER A O 1
ATOM 684 N N . HIS A 1 82 ? 17.291 6.680 8.384 1.00 79.00 82 HIS A N 1
ATOM 685 C CA . HIS A 1 82 ? 17.650 5.280 8.664 1.00 79.00 82 HIS A CA 1
ATOM 686 C C . HIS A 1 82 ? 18.283 5.052 10.051 1.00 79.00 82 HIS A C 1
ATOM 688 O O . HIS A 1 82 ? 19.378 4.497 10.179 1.00 79.00 82 HIS A O 1
ATOM 694 N N . ILE A 1 83 ? 17.587 5.473 11.112 1.00 82.75 83 ILE A N 1
ATOM 695 C CA . ILE A 1 83 ? 18.099 5.411 12.490 1.00 82.75 83 ILE A CA 1
ATOM 696 C C . ILE A 1 83 ? 18.197 3.948 12.942 1.00 82.75 83 ILE A C 1
ATOM 698 O O . ILE A 1 83 ? 17.206 3.337 13.346 1.00 82.75 83 ILE A O 1
ATOM 702 N N . VAL A 1 84 ? 19.399 3.373 12.887 1.00 83.62 84 VAL A N 1
ATOM 703 C CA . VAL A 1 84 ? 19.643 1.965 13.232 1.00 83.62 84 VAL A CA 1
ATOM 704 C C . VAL A 1 84 ? 19.176 1.669 14.656 1.00 83.62 84 VAL A C 1
ATOM 706 O O . VAL A 1 84 ? 19.537 2.353 15.608 1.00 83.62 84 VAL A O 1
ATOM 709 N N . GLY A 1 85 ? 18.362 0.624 14.802 1.00 81.56 85 GLY A N 1
ATOM 710 C CA . GLY A 1 85 ? 17.811 0.218 16.098 1.00 81.56 85 GLY A CA 1
ATOM 711 C C . GLY A 1 85 ? 16.645 1.076 16.600 1.00 81.56 85 GLY A C 1
ATOM 712 O O . GLY A 1 85 ? 16.067 0.725 17.630 1.00 81.56 85 GLY A O 1
ATOM 713 N N . SER A 1 86 ? 16.249 2.134 15.875 1.00 88.88 86 SER A N 1
ATOM 714 C CA . SER A 1 86 ? 14.991 2.844 16.131 1.00 88.88 86 SER A CA 1
ATOM 715 C C . SER A 1 86 ? 13.848 1.841 16.111 1.00 88.88 86 SER A C 1
ATOM 717 O O . SER A 1 86 ? 13.703 1.072 15.166 1.00 88.88 86 SER A O 1
ATOM 719 N N . LYS A 1 87 ? 13.048 1.813 17.168 1.00 91.25 87 LYS A N 1
ATOM 720 C CA . LYS A 1 87 ? 11.891 0.934 17.295 1.00 91.25 87 LYS A CA 1
ATOM 721 C C . LYS A 1 87 ? 10.942 1.544 18.303 1.00 91.25 87 LYS A C 1
ATOM 723 O O . LYS A 1 87 ? 11.373 1.966 19.376 1.00 91.25 87 LYS A O 1
ATOM 728 N N . MET A 1 88 ? 9.655 1.521 17.994 1.00 91.06 88 MET A N 1
ATOM 729 C CA . MET A 1 88 ? 8.626 1.909 18.941 1.00 91.06 88 MET A CA 1
ATOM 730 C C . MET A 1 88 ? 8.713 1.048 20.206 1.00 91.06 88 MET A C 1
ATOM 732 O O . MET A 1 88 ? 8.832 -0.180 20.157 1.00 91.06 88 MET A O 1
ATOM 736 N N . SER A 1 89 ? 8.710 1.711 21.356 1.00 92.06 89 SER A N 1
ATOM 737 C CA . SER A 1 89 ? 8.722 1.049 22.655 1.00 92.06 89 SER A CA 1
ATOM 738 C C . SER A 1 89 ? 7.356 0.430 22.959 1.00 92.06 89 SER A C 1
ATOM 740 O O . SER A 1 89 ? 6.335 0.845 22.412 1.00 92.06 89 SER A O 1
ATOM 742 N N . THR A 1 90 ? 7.319 -0.521 23.893 1.00 92.69 90 THR A N 1
ATOM 743 C CA . THR A 1 90 ? 6.059 -1.090 24.397 1.00 92.69 90 THR A CA 1
ATOM 744 C C . THR A 1 90 ? 5.134 -0.006 24.955 1.00 92.69 90 THR A C 1
ATOM 746 O O . THR A 1 90 ? 3.944 -0.002 24.668 1.00 92.69 90 THR A O 1
ATOM 749 N N . SER A 1 91 ? 5.687 0.985 25.664 1.00 90.56 91 SER A N 1
ATOM 750 C CA . SER A 1 91 ? 4.904 2.123 26.155 1.00 90.56 91 SER A CA 1
ATOM 751 C C . SER A 1 91 ? 4.386 3.028 25.031 1.00 90.56 91 SER A C 1
ATOM 753 O O . SER A 1 91 ? 3.356 3.677 25.196 1.00 90.56 91 SER A O 1
ATOM 755 N N . GLY A 1 92 ? 5.070 3.084 23.883 1.00 89.75 92 GLY A N 1
ATOM 756 C CA . GLY A 1 92 ? 4.562 3.725 22.669 1.00 89.75 92 GLY A CA 1
ATOM 757 C C . GLY A 1 92 ? 3.342 2.993 22.108 1.00 89.75 92 GLY A C 1
ATOM 758 O O . GLY A 1 92 ? 2.323 3.624 21.850 1.00 89.75 92 GLY A O 1
ATOM 759 N N . VAL A 1 93 ? 3.412 1.662 22.019 1.00 93.94 93 VAL A N 1
ATOM 760 C CA . VAL A 1 93 ? 2.293 0.805 21.589 1.00 93.94 93 VAL A CA 1
ATOM 761 C C . VAL A 1 93 ? 1.067 0.992 22.495 1.00 93.94 93 VAL A C 1
ATOM 763 O O . VAL A 1 93 ? -0.026 1.256 22.007 1.00 93.94 93 VAL A O 1
ATOM 766 N N . GLU A 1 94 ? 1.244 0.970 23.818 1.00 92.75 94 GLU A N 1
ATOM 767 C CA . GLU A 1 94 ? 0.151 1.196 24.781 1.00 92.75 94 GLU A CA 1
ATOM 768 C C . GLU A 1 94 ? -0.496 2.585 24.652 1.00 92.75 94 GLU A C 1
ATOM 770 O O . GLU A 1 94 ? -1.687 2.759 24.916 1.00 92.75 94 GLU A O 1
ATOM 775 N N . LYS A 1 95 ? 0.273 3.605 24.257 1.00 88.50 95 LYS A N 1
ATOM 776 C CA . LYS A 1 95 ? -0.274 4.943 23.995 1.00 88.50 95 LYS A CA 1
ATOM 777 C C . LYS A 1 95 ? -1.104 4.974 22.720 1.00 88.50 95 LYS A C 1
ATOM 779 O O . LYS A 1 95 ? -2.113 5.669 22.700 1.00 88.50 95 LYS A O 1
ATOM 784 N N . ILE A 1 96 ? -0.714 4.217 21.696 1.00 93.75 96 ILE A N 1
ATOM 785 C CA . ILE A 1 96 ? -1.506 4.074 20.469 1.00 93.75 96 ILE A CA 1
ATOM 786 C C . ILE A 1 96 ? -2.854 3.435 20.783 1.00 93.75 96 ILE A C 1
ATOM 788 O O . ILE A 1 96 ? -3.866 3.896 20.269 1.00 93.75 96 ILE A O 1
ATOM 792 N N . PHE A 1 97 ? -2.893 2.453 21.685 1.00 95.88 97 PHE A N 1
ATOM 793 C CA . PHE A 1 97 ? -4.152 1.844 22.122 1.00 95.88 97 PHE A CA 1
ATOM 794 C C . PHE A 1 97 ? -5.103 2.901 22.700 1.00 95.88 97 PHE A C 1
ATOM 796 O O . PHE A 1 97 ? -6.209 3.098 22.204 1.00 95.88 97 PHE A O 1
ATOM 803 N N . LYS A 1 98 ? -4.611 3.687 23.665 1.00 93.31 98 LYS A N 1
ATOM 804 C CA . LYS A 1 98 ? -5.372 4.799 24.260 1.00 93.31 98 LYS A CA 1
ATOM 805 C C . LYS A 1 98 ? -5.770 5.860 23.234 1.00 93.31 98 LYS A C 1
ATOM 807 O O . LYS A 1 98 ? -6.817 6.485 23.375 1.00 93.31 98 LYS A O 1
ATOM 812 N N . PHE A 1 99 ? -4.929 6.093 22.228 1.00 92.31 99 PHE A N 1
ATOM 813 C CA . PHE A 1 99 ? -5.218 7.038 21.158 1.00 92.31 99 PHE A CA 1
ATOM 814 C C . PHE A 1 99 ? -6.360 6.547 20.263 1.00 92.31 99 PHE A C 1
ATOM 816 O O . PHE A 1 99 ? -7.261 7.322 19.969 1.00 92.31 99 PHE A O 1
ATOM 823 N N . ILE A 1 100 ? -6.359 5.267 19.881 1.00 95.06 100 ILE A N 1
ATOM 824 C CA . ILE A 1 100 ? -7.446 4.644 19.114 1.00 95.06 100 ILE A CA 1
ATOM 825 C C . ILE A 1 100 ? -8.770 4.769 19.880 1.00 95.06 100 ILE A C 1
ATOM 827 O O . ILE A 1 100 ? -9.739 5.273 19.312 1.00 95.06 100 ILE A O 1
ATOM 831 N N . ASP A 1 101 ? -8.790 4.396 21.167 1.00 95.06 101 ASP A N 1
ATOM 832 C CA . ASP A 1 101 ? -9.972 4.541 22.033 1.00 95.06 101 ASP A CA 1
ATOM 833 C C . ASP A 1 101 ? -10.483 5.984 22.043 1.00 95.06 101 ASP A C 1
ATOM 835 O O . ASP A 1 101 ? -11.661 6.248 21.803 1.00 95.06 101 ASP A O 1
ATOM 839 N N . LYS A 1 102 ? -9.582 6.941 22.288 1.00 91.38 102 LYS A N 1
ATOM 840 C CA . LYS A 1 102 ? -9.952 8.3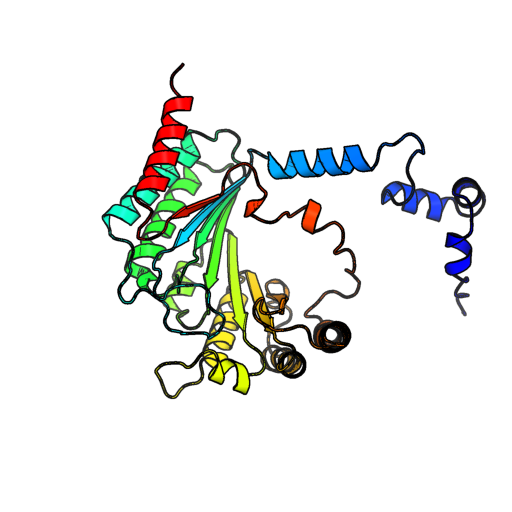51 22.372 1.00 91.38 102 LYS A CA 1
ATOM 841 C C . LYS A 1 102 ? -10.484 8.882 21.043 1.00 91.38 102 LYS A C 1
ATOM 843 O O . LYS A 1 102 ? -11.492 9.582 21.041 1.00 91.38 102 LYS A O 1
ATOM 848 N N . THR A 1 103 ? -9.840 8.549 19.925 1.00 90.56 103 THR A N 1
ATOM 849 C CA . THR A 1 103 ? -10.282 8.962 18.587 1.00 90.56 103 THR A CA 1
ATOM 850 C C . THR A 1 103 ? -11.698 8.479 18.309 1.00 90.56 103 THR A C 1
ATOM 852 O O . THR A 1 103 ? -12.525 9.273 17.867 1.00 90.56 103 THR A O 1
ATOM 855 N N . LEU A 1 104 ? -12.007 7.221 18.620 1.00 93.12 104 LEU A N 1
ATOM 856 C CA . LEU A 1 104 ? -13.351 6.672 18.445 1.00 93.12 104 LEU A CA 1
ATOM 857 C C . LEU A 1 104 ? -14.386 7.359 19.352 1.00 93.12 104 LEU A C 1
ATOM 859 O O . LEU A 1 104 ? -15.491 7.654 18.908 1.00 93.12 104 LEU A O 1
ATOM 863 N N . GLN A 1 105 ? -14.026 7.673 20.600 1.00 92.06 105 GLN A N 1
ATOM 864 C CA . GLN A 1 105 ? -14.931 8.312 21.564 1.00 92.06 105 GLN A CA 1
ATOM 865 C C . GLN A 1 105 ? -15.296 9.756 21.202 1.00 92.06 105 GLN A C 1
ATOM 867 O O . GLN A 1 105 ? -16.444 10.158 21.376 1.00 92.06 105 GLN A O 1
ATOM 872 N N . ILE A 1 106 ? -14.337 10.547 20.716 1.00 88.06 106 ILE A N 1
ATOM 873 C CA . ILE A 1 106 ? -14.550 11.984 20.473 1.00 88.06 106 ILE A CA 1
ATOM 874 C C . ILE A 1 106 ? -15.020 12.306 19.046 1.00 88.06 106 ILE A C 1
ATOM 876 O O . ILE A 1 106 ? -15.270 13.469 18.739 1.00 88.06 106 ILE A O 1
ATOM 880 N N . ASN A 1 107 ? -15.119 11.307 18.161 1.00 86.81 107 ASN A N 1
ATOM 881 C CA . ASN A 1 107 ? -15.580 11.479 16.780 1.00 86.81 107 ASN A CA 1
ATOM 882 C C . ASN A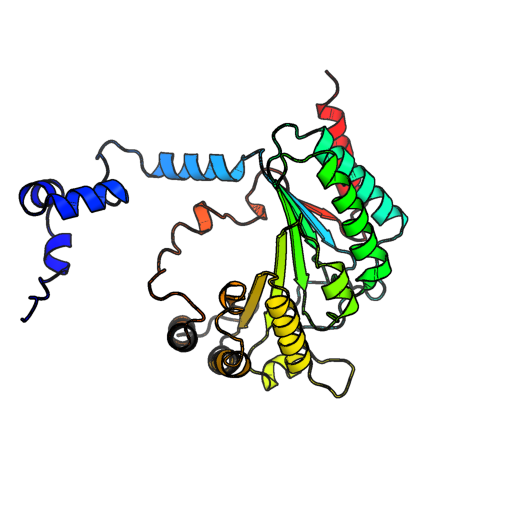 1 107 ? -16.884 10.689 16.538 1.00 86.81 107 ASN A C 1
ATOM 884 O O . ASN A 1 107 ? -16.856 9.673 15.845 1.00 86.81 107 ASN A O 1
ATOM 888 N N . PRO A 1 108 ? -18.043 11.146 17.049 1.00 86.44 108 PRO A N 1
ATOM 889 C CA . PRO A 1 108 ? -19.311 10.419 16.908 1.00 86.44 108 PRO A CA 1
ATOM 890 C C . PRO A 1 108 ? -19.807 10.308 15.455 1.00 86.44 108 PRO A C 1
ATOM 892 O O . PRO A 1 108 ? -20.578 9.406 15.142 1.00 86.44 108 PRO A O 1
ATOM 895 N N . ASN A 1 109 ? -19.354 11.194 14.560 1.00 88.75 109 ASN A N 1
ATOM 896 C CA . ASN A 1 109 ? -19.702 11.183 13.134 1.00 88.75 109 ASN A CA 1
ATOM 897 C C . ASN A 1 109 ? -18.753 10.324 12.281 1.00 88.75 109 ASN A C 1
ATOM 899 O O . ASN A 1 109 ? -18.876 10.315 11.053 1.00 88.75 109 ASN A O 1
ATOM 903 N N . LEU A 1 110 ? -17.774 9.648 12.895 1.00 90.81 110 LEU A N 1
ATOM 904 C CA . LEU A 1 110 ? -16.794 8.858 12.162 1.00 90.81 110 LEU A CA 1
ATOM 905 C C . LEU A 1 110 ? -17.490 7.703 11.432 1.00 90.81 110 LEU A C 1
ATOM 907 O O . LEU A 1 110 ? -18.197 6.910 12.040 1.00 90.81 110 LEU A O 1
ATOM 911 N N . LYS A 1 111 ? -17.278 7.623 10.121 1.00 93.00 111 LYS A N 1
ATOM 912 C CA . LYS A 1 111 ? -17.781 6.571 9.230 1.00 93.00 111 LYS A CA 1
ATOM 913 C C . LYS A 1 111 ? -16.669 5.669 8.720 1.00 93.00 111 LYS A C 1
ATOM 915 O O . LYS A 1 111 ? -16.944 4.527 8.382 1.00 93.00 111 LYS A O 1
ATOM 920 N N . SER A 1 112 ? -15.429 6.152 8.661 1.00 92.75 112 SER A N 1
ATOM 921 C CA . SER A 1 112 ? -14.275 5.334 8.294 1.00 92.75 112 SER A CA 1
ATOM 922 C C . SER A 1 112 ? -13.057 5.631 9.156 1.00 92.75 112 SER A C 1
ATOM 924 O O . SER A 1 112 ? -12.760 6.782 9.480 1.00 92.75 112 SER A O 1
ATOM 926 N N . PHE A 1 113 ? -12.334 4.578 9.518 1.00 94.19 113 PHE A N 1
ATOM 927 C CA . PHE A 1 113 ? -11.057 4.661 10.208 1.00 94.19 113 PHE A CA 1
ATOM 928 C C . PHE A 1 113 ? -10.049 3.805 9.427 1.00 94.19 113 PHE A C 1
ATOM 930 O O . PHE A 1 113 ? -10.271 2.618 9.218 1.00 94.19 113 PHE A O 1
ATOM 937 N N . ASP A 1 114 ? -8.957 4.408 8.968 1.00 94.75 114 ASP A N 1
ATOM 938 C CA . ASP A 1 114 ? -7.811 3.735 8.355 1.00 94.75 114 ASP A CA 1
ATOM 939 C C . ASP A 1 114 ? -6.626 3.723 9.325 1.00 94.75 114 ASP A C 1
ATOM 941 O O . ASP A 1 114 ? -6.163 4.769 9.790 1.00 94.75 114 ASP A O 1
ATOM 945 N N . LEU A 1 115 ? -6.141 2.528 9.642 1.00 96.81 115 LEU A N 1
ATOM 946 C CA . LEU A 1 115 ? -4.910 2.299 10.382 1.00 96.81 115 LEU A CA 1
ATOM 947 C C . LEU A 1 115 ? -3.779 2.037 9.385 1.00 96.81 115 LEU A C 1
ATOM 949 O O . LEU A 1 115 ? -3.643 0.938 8.850 1.00 96.81 115 LEU A O 1
ATOM 953 N N . SER A 1 116 ? -2.942 3.042 9.160 1.00 96.25 116 SER A N 1
ATOM 954 C CA . SER A 1 116 ? -1.870 2.999 8.174 1.00 96.25 116 SER A CA 1
ATOM 955 C C . SER A 1 116 ? -0.501 2.806 8.819 1.00 96.25 116 SER A C 1
ATOM 957 O O . SER A 1 116 ? -0.185 3.419 9.838 1.00 96.25 116 SER A O 1
ATOM 959 N N . PHE A 1 117 ? 0.349 1.986 8.209 1.00 96.44 117 PHE A N 1
ATOM 960 C CA . PHE A 1 117 ? 1.726 1.765 8.639 1.00 96.44 117 PHE A CA 1
ATOM 961 C C . PHE A 1 117 ? 2.721 2.263 7.590 1.00 96.44 117 PHE A C 1
ATOM 963 O O . PHE A 1 117 ? 2.676 1.866 6.423 1.00 96.44 117 PHE A O 1
ATOM 970 N N . PHE A 1 118 ? 3.652 3.103 8.038 1.00 92.69 118 PHE A N 1
ATOM 971 C CA . PHE A 1 118 ? 4.678 3.763 7.233 1.00 92.69 118 PHE A CA 1
ATOM 972 C C . PHE A 1 118 ? 6.032 3.754 7.991 1.00 92.69 118 PHE A C 1
ATOM 974 O O . PHE A 1 118 ? 6.211 3.030 8.975 1.00 92.69 118 PHE A O 1
ATOM 981 N N . GLY A 1 119 ? 7.020 4.517 7.525 1.00 87.31 119 GLY A N 1
ATOM 982 C CA . GLY A 1 119 ? 8.292 4.799 8.192 1.00 87.31 119 GLY A CA 1
ATOM 983 C C . GLY A 1 119 ? 9.474 4.294 7.376 1.00 87.31 119 GLY A C 1
ATOM 984 O O . GLY A 1 119 ? 9.435 4.310 6.150 1.00 87.31 119 GLY A O 1
ATOM 985 N N . GLY A 1 120 ? 10.514 3.805 8.057 1.00 88.75 120 GLY A N 1
ATOM 986 C CA . GLY A 1 120 ? 11.634 3.146 7.383 1.00 88.75 120 GLY A CA 1
ATOM 987 C C . GLY A 1 120 ? 11.194 1.841 6.707 1.00 88.75 120 GLY A C 1
ATOM 988 O O . GLY A 1 120 ? 11.103 1.759 5.487 1.00 88.75 120 GLY A O 1
ATOM 989 N N . GLU A 1 121 ? 10.923 0.798 7.492 1.00 93.81 121 GLU A N 1
ATOM 990 C CA . GLU A 1 121 ? 10.202 -0.393 7.028 1.00 93.81 121 GLU A CA 1
ATOM 991 C C . GLU A 1 121 ? 9.228 -0.875 8.119 1.00 93.81 121 GLU A C 1
ATOM 993 O O . GLU A 1 121 ? 9.672 -1.429 9.137 1.00 93.81 121 GLU A O 1
ATOM 998 N N . PRO A 1 122 ? 7.904 -0.704 7.937 1.00 94.94 122 PRO A N 1
ATOM 999 C CA . PRO A 1 122 ? 6.919 -1.026 8.971 1.00 94.94 122 PRO A CA 1
ATOM 1000 C C . PRO A 1 122 ? 6.855 -2.514 9.339 1.00 94.94 122 PRO A C 1
ATOM 1002 O O . PRO A 1 122 ? 6.415 -2.860 10.439 1.00 94.94 122 PRO A O 1
ATOM 1005 N N . LEU A 1 123 ? 7.310 -3.417 8.466 1.00 96.19 123 LEU A N 1
ATOM 1006 C CA . LEU A 1 123 ? 7.296 -4.858 8.724 1.00 96.19 123 LEU A CA 1
ATOM 1007 C C . LEU A 1 123 ? 8.503 -5.350 9.539 1.00 96.19 123 LEU A C 1
ATOM 1009 O O . LEU A 1 123 ? 8.513 -6.494 9.996 1.00 96.19 123 LEU A O 1
ATOM 1013 N N . MET A 1 124 ? 9.512 -4.506 9.782 1.00 94.56 124 MET A N 1
ATOM 1014 C CA . MET A 1 124 ? 10.757 -4.929 10.437 1.00 94.56 124 MET A CA 1
ATOM 1015 C C . MET A 1 124 ? 10.567 -5.354 11.902 1.00 94.56 124 MET A C 1
ATOM 1017 O O . MET A 1 124 ? 11.267 -6.240 12.395 1.00 94.56 124 MET A O 1
ATOM 1021 N N . TYR A 1 125 ? 9.585 -4.771 12.595 1.00 95.50 125 TYR A N 1
ATOM 1022 C CA . TYR A 1 125 ? 9.220 -5.130 13.970 1.00 95.50 125 TYR A CA 1
ATOM 1023 C C . TYR A 1 125 ? 7.771 -5.600 14.087 1.00 95.50 125 TYR A C 1
ATOM 1025 O O . TYR A 1 125 ? 7.130 -5.359 15.112 1.00 95.50 125 TYR A O 1
ATOM 1033 N N . TYR A 1 126 ? 7.277 -6.299 13.060 1.00 96.81 126 TYR A N 1
ATOM 1034 C CA . TYR A 1 126 ? 5.875 -6.694 12.946 1.00 96.81 126 TYR A CA 1
ATOM 1035 C C . TYR A 1 126 ? 5.314 -7.306 14.234 1.00 96.81 126 TYR A C 1
ATOM 1037 O O . TYR A 1 126 ? 4.408 -6.740 14.831 1.00 96.81 126 TYR A O 1
ATOM 1045 N N . SER A 1 127 ? 5.924 -8.381 14.742 1.00 96.69 127 SER A N 1
ATOM 1046 C CA . SER A 1 127 ? 5.405 -9.099 15.916 1.00 96.69 127 SER A CA 1
ATOM 1047 C C . SER A 1 127 ? 5.493 -8.337 17.238 1.00 96.69 127 SER A C 1
ATOM 1049 O O . SER A 1 127 ? 4.844 -8.702 18.213 1.00 96.69 127 SER A O 1
ATOM 1051 N N . LYS A 1 128 ? 6.326 -7.294 17.307 1.00 95.62 128 LYS A N 1
ATOM 1052 C CA . LYS A 1 128 ? 6.562 -6.526 18.539 1.00 95.62 128 LYS A CA 1
ATOM 1053 C C . LYS A 1 128 ? 5.781 -5.218 18.583 1.00 95.62 128 LYS A C 1
ATOM 1055 O O . LYS A 1 128 ? 5.611 -4.677 19.669 1.00 95.62 128 LYS A O 1
ATOM 1060 N N . VAL A 1 129 ? 5.384 -4.690 17.426 1.00 96.44 129 VAL A N 1
ATOM 1061 C CA . VAL A 1 129 ? 4.771 -3.363 17.304 1.00 96.44 129 VAL A CA 1
ATOM 1062 C C . VAL A 1 129 ? 3.508 -3.446 16.455 1.00 96.44 129 VAL A C 1
ATOM 1064 O O . VAL A 1 129 ? 2.417 -3.244 16.974 1.00 96.44 129 VAL A O 1
ATOM 1067 N N . THR A 1 130 ? 3.640 -3.793 15.176 1.00 97.31 130 THR A N 1
ATOM 1068 C CA . THR A 1 130 ? 2.544 -3.735 14.199 1.00 97.31 130 THR A CA 1
ATOM 1069 C C . THR A 1 130 ? 1.405 -4.708 14.518 1.00 97.31 130 THR A C 1
ATOM 1071 O O . THR A 1 130 ? 0.251 -4.300 14.583 1.00 97.31 130 THR A O 1
ATOM 1074 N N . GLU A 1 131 ? 1.718 -5.977 14.783 1.00 97.50 131 GLU A N 1
ATOM 1075 C CA . GLU A 1 131 ? 0.751 -7.033 15.116 1.00 97.50 131 GLU A CA 1
ATOM 1076 C C . GLU A 1 131 ? -0.049 -6.712 16.395 1.00 97.50 131 GLU A C 1
ATOM 1078 O O . GLU A 1 131 ? -1.276 -6.718 16.322 1.00 97.50 131 GLU A O 1
ATOM 1083 N N . PRO A 1 132 ? 0.569 -6.338 17.539 1.00 98.12 132 PRO A N 1
ATOM 1084 C CA . PRO A 1 132 ? -0.180 -5.892 18.718 1.00 98.12 132 PRO A CA 1
ATOM 1085 C C . PRO A 1 132 ? -1.144 -4.727 18.461 1.00 98.12 132 PRO A C 1
ATOM 1087 O O . PRO A 1 132 ? -2.247 -4.726 19.001 1.00 98.12 132 PRO A O 1
ATOM 1090 N N . ILE A 1 133 ? -0.751 -3.749 17.636 1.00 98.12 133 ILE A N 1
ATOM 1091 C CA . ILE A 1 133 ? -1.599 -2.597 17.296 1.00 98.12 133 ILE A CA 1
ATOM 1092 C C . ILE A 1 133 ? -2.788 -3.019 16.443 1.00 98.12 133 ILE A C 1
ATOM 1094 O O . ILE A 1 133 ? -3.909 -2.623 16.746 1.00 98.12 133 ILE A O 1
ATOM 1098 N N . ILE A 1 134 ? -2.566 -3.856 15.430 1.00 98.00 134 ILE A N 1
ATOM 1099 C CA . ILE A 1 134 ? -3.642 -4.403 14.595 1.00 98.00 134 ILE A CA 1
ATOM 1100 C C . ILE A 1 134 ? -4.623 -5.213 15.444 1.00 98.00 134 ILE A C 1
ATOM 1102 O O . ILE A 1 134 ? -5.831 -5.026 15.337 1.00 98.00 134 ILE A O 1
ATOM 1106 N N . ASN A 1 135 ? -4.113 -6.073 16.327 1.00 97.75 135 ASN A N 1
ATOM 1107 C CA . ASN A 1 135 ? -4.952 -6.891 17.198 1.00 97.75 135 ASN A CA 1
ATOM 1108 C C . ASN A 1 135 ? -5.810 -6.042 18.131 1.00 97.75 135 ASN A C 1
ATOM 1110 O O . ASN A 1 135 ? -6.996 -6.317 18.277 1.00 97.75 135 ASN A O 1
ATOM 1114 N N . TYR A 1 136 ? -5.236 -4.994 18.723 1.00 98.06 136 TYR A N 1
ATOM 1115 C CA . TYR A 1 136 ? -5.995 -4.066 19.552 1.00 98.06 136 TYR A CA 1
ATOM 1116 C C . TYR A 1 136 ? -7.029 -3.274 18.738 1.00 98.06 136 TYR A C 1
ATOM 1118 O O . TYR A 1 136 ? -8.174 -3.139 19.151 1.00 98.06 136 TYR A O 1
ATOM 1126 N N . TYR A 1 137 ? -6.652 -2.788 17.556 1.00 97.38 137 TYR A N 1
ATOM 1127 C CA . TYR A 1 137 ? -7.555 -2.071 16.658 1.00 97.38 137 TYR A CA 1
ATOM 1128 C C . TYR A 1 137 ? -8.783 -2.910 16.283 1.00 97.38 137 TYR A C 1
ATOM 1130 O O . TYR A 1 137 ? -9.905 -2.411 16.313 1.00 97.38 137 TYR A O 1
ATOM 1138 N N . ARG A 1 138 ? -8.586 -4.209 16.033 1.00 96.75 138 ARG A N 1
ATOM 1139 C CA . ARG A 1 138 ? -9.658 -5.169 15.736 1.00 96.75 138 ARG A CA 1
ATOM 1140 C C . ARG A 1 138 ? -10.634 -5.390 16.885 1.00 96.75 138 ARG A C 1
ATOM 1142 O O . ARG A 1 138 ? -11.791 -5.701 16.622 1.00 96.75 138 ARG A O 1
ATOM 1149 N N . THR A 1 139 ? -10.235 -5.180 18.145 1.00 96.25 139 THR A N 1
ATOM 1150 C CA . THR A 1 139 ? -11.191 -5.311 19.262 1.00 96.25 139 THR A CA 1
ATOM 1151 C C . THR A 1 139 ? -12.286 -4.247 19.211 1.00 96.25 139 THR A C 1
ATOM 1153 O O . THR A 1 139 ? -13.322 -4.419 19.841 1.00 96.25 139 THR A O 1
ATOM 1156 N N . LYS A 1 140 ? -12.087 -3.165 18.445 1.00 95.88 140 LYS A N 1
ATOM 1157 C CA . LYS A 1 140 ? -13.041 -2.059 18.313 1.00 95.88 140 LYS A CA 1
ATOM 1158 C C . LYS A 1 140 ? -14.156 -2.318 17.306 1.00 95.88 140 LYS A C 1
ATOM 1160 O O . LYS A 1 140 ? -15.118 -1.559 17.278 1.00 95.88 140 LYS A O 1
ATOM 1165 N N . TYR A 1 141 ? -14.061 -3.364 16.490 1.00 94.69 141 TYR A N 1
ATOM 1166 C CA . TYR A 1 141 ? -14.995 -3.554 15.377 1.00 94.69 141 TYR A CA 1
ATOM 1167 C C . TYR A 1 141 ? -16.409 -3.870 15.866 1.00 94.69 141 TYR A C 1
ATOM 1169 O O . TYR A 1 141 ? -17.379 -3.324 15.348 1.00 94.69 141 TYR A O 1
ATOM 1177 N N . GLU A 1 142 ? -16.524 -4.693 16.910 1.00 93.25 142 GLU A N 1
ATOM 1178 C CA . GLU A 1 142 ? -17.813 -5.012 17.536 1.00 93.25 142 GLU A CA 1
ATOM 1179 C C . GLU A 1 142 ? -18.366 -3.838 18.357 1.00 93.25 142 GLU A C 1
ATOM 1181 O O . GLU A 1 142 ? -19.579 -3.650 18.426 1.00 93.25 142 GLU A O 1
ATOM 1186 N N . GLU A 1 143 ? -17.485 -3.028 18.954 1.00 94.69 143 GLU A N 1
ATOM 1187 C CA . GLU A 1 143 ? -17.864 -1.832 19.718 1.00 94.69 143 GLU A CA 1
ATOM 1188 C C . GLU A 1 143 ? -18.421 -0.720 18.801 1.00 94.69 143 GLU A C 1
ATOM 1190 O O . GLU A 1 143 ? -19.285 0.051 19.222 1.00 94.69 143 GLU A O 1
ATOM 1195 N N . TYR A 1 144 ? -17.962 -0.650 17.543 1.00 94.06 144 TYR A N 1
ATOM 1196 C CA . TYR A 1 144 ? -18.288 0.417 16.588 1.00 94.06 144 TYR A CA 1
ATOM 1197 C C . TYR A 1 144 ? -18.695 -0.118 15.195 1.00 94.06 144 TYR A C 1
ATOM 1199 O O . TYR A 1 144 ? -18.057 0.209 14.193 1.00 94.06 144 TYR A O 1
ATOM 1207 N N . PRO A 1 145 ? -19.796 -0.881 15.073 1.00 92.38 145 PRO A N 1
ATOM 1208 C CA . PRO A 1 145 ? -20.152 -1.605 13.844 1.00 92.38 145 PRO A CA 1
ATOM 1209 C C . PRO A 1 145 ? -20.569 -0.713 12.661 1.00 92.38 145 PRO A C 1
ATOM 1211 O O . PRO A 1 145 ? -20.687 -1.193 11.538 1.00 92.38 145 PRO A O 1
ATOM 1214 N N . ALA A 1 146 ? -20.829 0.577 12.897 1.00 92.69 146 ALA A N 1
ATOM 1215 C CA . ALA A 1 146 ? -21.166 1.545 11.850 1.00 92.69 146 ALA A CA 1
ATOM 1216 C C . ALA A 1 146 ? -19.929 2.175 11.179 1.00 92.69 146 ALA A C 1
ATOM 1218 O O . ALA A 1 146 ? -20.078 2.947 10.232 1.00 92.69 146 ALA A O 1
ATOM 1219 N N . ILE A 1 147 ? -18.727 1.881 11.685 1.00 93.69 147 ILE A N 1
ATOM 1220 C CA . ILE A 1 147 ? -17.468 2.410 11.165 1.00 93.69 147 ILE A CA 1
ATOM 1221 C C . ILE A 1 147 ? -16.845 1.384 10.226 1.00 93.69 147 ILE A C 1
ATOM 1223 O O . ILE A 1 147 ? -16.659 0.223 10.581 1.00 93.69 147 ILE A O 1
ATOM 1227 N N . HIS A 1 148 ? -16.466 1.836 9.037 1.00 94.06 148 HIS A N 1
ATOM 1228 C CA . HIS A 1 148 ? -15.637 1.072 8.117 1.00 94.06 148 HIS A CA 1
ATOM 1229 C C . HIS A 1 148 ? -14.180 1.096 8.577 1.00 94.06 148 HIS A C 1
ATOM 1231 O O . HIS A 1 148 ? -13.532 2.147 8.548 1.00 94.06 148 HIS A O 1
ATOM 1237 N N . PHE A 1 149 ? -13.665 -0.051 9.008 1.00 95.00 149 PHE A N 1
ATOM 1238 C CA . PHE A 1 149 ? -12.283 -0.197 9.450 1.00 95.00 149 PHE A CA 1
ATOM 1239 C C . PHE A 1 149 ? -11.396 -0.715 8.314 1.00 95.00 149 PHE A C 1
ATOM 1241 O O . PHE A 1 149 ? -11.742 -1.655 7.599 1.00 95.00 149 PHE A O 1
ATOM 1248 N N . SER A 1 150 ? -10.219 -0.114 8.160 1.00 96.12 150 SER A N 1
ATOM 1249 C CA . SER A 1 150 ? -9.248 -0.501 7.133 1.00 96.12 150 SER A CA 1
ATOM 1250 C C . SER A 1 150 ? -7.824 -0.464 7.673 1.00 96.12 150 SER A C 1
ATOM 1252 O O . SER A 1 150 ? -7.521 0.251 8.629 1.00 96.12 150 SER A O 1
ATOM 1254 N N . ILE A 1 151 ? -6.956 -1.286 7.087 1.00 97.19 151 ILE A N 1
ATOM 1255 C CA . ILE A 1 151 ? -5.537 -1.355 7.426 1.00 97.19 151 ILE A CA 1
ATOM 1256 C C . ILE A 1 151 ? -4.721 -1.180 6.153 1.00 97.19 151 ILE A C 1
ATOM 1258 O O . ILE A 1 151 ? -4.848 -1.957 5.203 1.00 97.19 151 ILE A O 1
ATOM 1262 N N . SER A 1 152 ? -3.828 -0.199 6.151 1.00 96.62 152 SER A N 1
ATOM 1263 C CA . SER A 1 152 ? -2.967 0.080 5.010 1.00 96.62 152 SER A CA 1
ATOM 1264 C C . SER A 1 152 ? -1.483 0.007 5.360 1.00 96.62 152 SER A C 1
ATOM 1266 O O . SER A 1 152 ? -1.060 0.269 6.484 1.00 96.62 152 SER A O 1
ATOM 1268 N N . PHE A 1 153 ? -0.662 -0.374 4.386 1.00 97.50 153 PHE A N 1
ATOM 1269 C CA . PHE A 1 153 ? 0.789 -0.442 4.528 1.00 97.50 153 PHE A CA 1
ATOM 1270 C C . PHE A 1 153 ? 1.459 0.247 3.352 1.00 97.50 153 PHE A C 1
ATOM 1272 O O . PHE A 1 153 ? 1.153 -0.066 2.206 1.00 97.50 153 PHE A O 1
ATOM 1279 N N . THR A 1 154 ? 2.443 1.101 3.623 1.00 95.94 154 THR A N 1
ATOM 1280 C CA . THR A 1 154 ? 3.474 1.416 2.631 1.00 95.94 154 THR A CA 1
ATOM 1281 C C . THR A 1 154 ? 4.756 0.711 3.029 1.00 95.94 154 THR A C 1
ATOM 1283 O O . THR A 1 154 ? 5.362 1.024 4.050 1.00 95.94 154 THR A O 1
ATOM 1286 N N . THR A 1 155 ? 5.154 -0.277 2.238 1.00 96.31 155 THR A N 1
ATOM 1287 C CA . THR A 1 155 ? 6.267 -1.175 2.557 1.00 96.31 155 THR A CA 1
ATOM 1288 C C . THR A 1 155 ? 7.112 -1.424 1.316 1.00 96.31 155 THR A C 1
ATOM 1290 O O . THR A 1 155 ? 6.656 -1.295 0.179 1.00 96.31 155 THR A O 1
ATOM 1293 N N . ASN A 1 156 ? 8.367 -1.812 1.516 1.00 94.75 156 ASN A N 1
ATOM 1294 C CA . ASN A 1 156 ? 9.170 -2.351 0.428 1.00 94.75 156 ASN A CA 1
ATOM 1295 C C . ASN A 1 156 ? 8.764 -3.786 0.041 1.00 94.75 156 ASN A C 1
ATOM 1297 O O . ASN A 1 156 ? 9.213 -4.277 -0.983 1.00 94.75 156 ASN A O 1
ATOM 1301 N N . GLY A 1 157 ? 7.941 -4.469 0.845 1.00 95.38 157 GLY A N 1
ATOM 1302 C CA . GLY A 1 157 ? 7.415 -5.809 0.561 1.00 95.38 157 GLY A CA 1
ATOM 1303 C C . GLY A 1 157 ? 8.406 -6.966 0.761 1.00 95.38 157 GLY A C 1
ATOM 1304 O O . GLY A 1 157 ? 8.011 -8.130 0.706 1.00 95.38 157 GLY A O 1
ATOM 1305 N N . TYR A 1 158 ? 9.679 -6.693 1.055 1.00 95.50 158 TYR A N 1
ATOM 1306 C CA . TYR A 1 158 ? 10.731 -7.712 1.159 1.00 95.50 158 TYR A CA 1
ATOM 1307 C C . TYR A 1 158 ? 10.604 -8.600 2.409 1.00 95.50 158 TYR A C 1
ATOM 1309 O O . TYR A 1 158 ? 11.075 -9.740 2.424 1.00 95.50 158 TYR A O 1
ATOM 1317 N N . LEU A 1 159 ? 10.012 -8.086 3.492 1.00 95.19 159 LEU A N 1
ATOM 1318 C CA . LEU A 1 159 ? 9.865 -8.814 4.763 1.00 95.19 159 LEU A CA 1
ATOM 1319 C C . LEU A 1 159 ? 8.536 -9.570 4.898 1.00 95.19 159 LEU A C 1
ATOM 1321 O O . LEU A 1 159 ? 8.391 -10.363 5.836 1.00 95.19 159 LEU A O 1
ATOM 1325 N N . LEU A 1 160 ? 7.600 -9.358 3.967 1.00 95.94 160 LEU A N 1
ATOM 1326 C CA . LEU A 1 160 ? 6.348 -10.108 3.911 1.00 95.94 160 LEU A CA 1
ATOM 1327 C C . LEU A 1 160 ? 6.630 -11.610 3.839 1.00 95.94 160 LEU A C 1
ATOM 1329 O O . LEU A 1 160 ? 7.549 -12.081 3.170 1.00 95.94 160 LEU A O 1
ATOM 1333 N N . ASN A 1 161 ? 5.830 -12.368 4.578 1.00 93.88 161 ASN A N 1
ATOM 1334 C CA . ASN A 1 161 ? 5.898 -13.819 4.633 1.00 93.88 161 ASN A CA 1
ATOM 1335 C C . ASN A 1 161 ? 4.511 -14.391 4.940 1.00 93.88 161 ASN A C 1
ATOM 1337 O O . ASN A 1 161 ? 3.598 -13.661 5.322 1.00 93.88 161 ASN A O 1
ATOM 1341 N N . GLU A 1 162 ? 4.377 -15.708 4.806 1.00 94.00 162 GLU A N 1
ATOM 1342 C CA . GLU A 1 162 ? 3.120 -16.436 5.018 1.00 94.00 162 GLU A CA 1
ATOM 1343 C C . GLU A 1 162 ? 2.481 -16.146 6.367 1.00 94.00 162 GLU A C 1
ATOM 1345 O O . GLU A 1 162 ? 1.299 -15.833 6.420 1.00 94.00 162 GLU A O 1
ATOM 1350 N N . LYS A 1 163 ? 3.259 -16.161 7.452 1.00 95.50 163 LYS A N 1
ATOM 1351 C CA . LYS A 1 163 ? 2.721 -15.911 8.790 1.00 95.50 163 LYS A CA 1
ATOM 1352 C C . LYS A 1 163 ? 2.089 -14.518 8.896 1.00 95.50 163 LYS A C 1
ATOM 1354 O O . LYS A 1 163 ? 1.021 -14.385 9.485 1.00 95.50 163 LYS A O 1
ATOM 1359 N N . MET A 1 164 ? 2.734 -13.495 8.331 1.00 96.25 164 MET A N 1
ATOM 1360 C CA . MET A 1 164 ? 2.196 -12.129 8.326 1.00 96.25 164 MET A CA 1
ATOM 1361 C C . MET A 1 164 ? 0.929 -12.027 7.477 1.00 96.25 164 MET A C 1
ATOM 1363 O O . MET A 1 164 ? -0.047 -11.435 7.923 1.00 96.25 164 MET A O 1
ATOM 1367 N N . VAL A 1 165 ? 0.928 -12.622 6.280 1.00 95.25 165 VAL A N 1
ATOM 1368 C CA . VAL A 1 165 ? -0.248 -12.609 5.399 1.00 95.25 165 VAL A CA 1
ATOM 1369 C C . VAL A 1 165 ? -1.420 -13.324 6.067 1.00 95.25 165 VAL A C 1
ATOM 1371 O O . VAL A 1 165 ? -2.492 -12.744 6.167 1.00 95.25 165 VAL A O 1
ATOM 1374 N N . HIS A 1 166 ? -1.203 -14.513 6.633 1.00 94.38 166 HIS A N 1
ATOM 1375 C CA . HIS A 1 166 ? -2.238 -15.255 7.358 1.00 94.38 166 HIS A CA 1
ATOM 1376 C C . HIS A 1 166 ? -2.816 -14.468 8.541 1.00 94.38 166 HIS A C 1
ATOM 1378 O O . HIS A 1 166 ? -4.020 -14.499 8.755 1.00 94.38 166 HIS A O 1
ATOM 1384 N N . HIS A 1 167 ? -1.986 -13.737 9.292 1.00 95.06 167 HIS A N 1
ATOM 1385 C CA . HIS A 1 167 ? -2.465 -12.864 10.369 1.00 95.06 167 HIS A CA 1
ATOM 1386 C C . HIS A 1 167 ? -3.350 -11.709 9.854 1.00 95.06 167 HIS A C 1
ATOM 1388 O O . HIS A 1 167 ? -4.242 -11.232 10.560 1.00 95.06 167 HIS A O 1
ATOM 1394 N N . LEU A 1 168 ? -3.122 -11.244 8.625 1.00 93.69 168 LEU A N 1
ATOM 1395 C CA . LEU A 1 168 ? -3.897 -10.164 8.015 1.00 93.69 168 LEU A CA 1
ATOM 1396 C C . LEU A 1 168 ? -5.223 -10.640 7.415 1.00 93.69 168 LEU A C 1
ATOM 1398 O O . LEU A 1 168 ? -6.120 -9.813 7.268 1.00 93.69 168 LEU A O 1
ATOM 1402 N N . ILE A 1 169 ? -5.387 -11.932 7.119 1.00 89.50 169 ILE A N 1
ATOM 1403 C CA . ILE A 1 169 ? -6.658 -12.490 6.640 1.00 89.50 169 ILE A CA 1
ATOM 1404 C C . ILE A 1 169 ? -7.690 -12.426 7.774 1.00 89.50 169 ILE A C 1
ATOM 1406 O O . ILE A 1 169 ? -7.622 -13.167 8.752 1.00 89.50 169 ILE A O 1
ATOM 1410 N N . TYR A 1 170 ? -8.639 -11.505 7.643 1.00 84.88 170 TYR A N 1
ATOM 1411 C CA . TYR A 1 170 ? -9.719 -11.259 8.598 1.00 84.88 170 TYR A CA 1
ATOM 1412 C C . TYR A 1 170 ? -10.896 -10.625 7.847 1.00 84.88 170 TYR A C 1
ATOM 1414 O O . TYR A 1 170 ? -10.671 -9.846 6.932 1.00 84.88 170 TYR A O 1
ATOM 1422 N N . GLU A 1 171 ? -12.144 -10.977 8.134 1.00 74.69 171 GLU A N 1
ATOM 1423 C CA . GLU A 1 171 ? -13.251 -10.602 7.230 1.00 74.69 171 GLU A CA 1
ATOM 1424 C C . GLU A 1 171 ? -13.759 -9.167 7.432 1.00 74.69 171 GLU A C 1
ATOM 1426 O O . GLU A 1 171 ? -14.306 -8.577 6.505 1.00 74.69 171 GLU A O 1
ATOM 1431 N N . ASN A 1 172 ? -13.541 -8.587 8.614 1.00 76.75 172 ASN A N 1
ATOM 1432 C CA . ASN A 1 172 ? -14.185 -7.332 9.020 1.00 76.75 172 ASN A CA 1
ATOM 1433 C C . ASN A 1 172 ? -13.340 -6.067 8.776 1.00 76.75 172 ASN A C 1
ATOM 1435 O O . ASN A 1 172 ? -13.733 -4.987 9.206 1.00 76.75 172 ASN A O 1
ATOM 1439 N N . ASP A 1 173 ? -12.177 -6.183 8.132 1.00 84.69 173 ASP A N 1
ATOM 1440 C CA . ASP A 1 173 ? -11.340 -5.045 7.738 1.00 84.69 173 ASP A CA 1
ATOM 1441 C C . ASP A 1 173 ? -10.879 -5.153 6.280 1.00 84.69 173 ASP A C 1
ATOM 1443 O O . ASP A 1 173 ? -10.536 -6.224 5.778 1.00 84.69 173 ASP A O 1
ATOM 1447 N N . GLU A 1 174 ? -10.823 -4.027 5.578 1.00 90.62 174 GLU A N 1
ATOM 1448 C CA . GLU A 1 174 ? -10.170 -3.963 4.268 1.00 90.62 174 GLU A CA 1
ATOM 1449 C C . GLU A 1 174 ? -8.653 -3.838 4.434 1.00 90.62 174 GLU A C 1
ATOM 1451 O O . GLU A 1 174 ? -8.173 -3.188 5.364 1.00 90.62 174 GLU A O 1
ATOM 1456 N N . LYS A 1 175 ? -7.880 -4.450 3.526 1.00 94.94 175 LYS A N 1
ATOM 1457 C CA . LYS A 1 175 ? -6.416 -4.313 3.503 1.00 94.94 175 LYS A CA 1
ATOM 1458 C C . LYS A 1 175 ? -5.940 -3.736 2.196 1.00 94.94 175 LYS A C 1
ATOM 1460 O O . LYS A 1 175 ? -6.400 -4.137 1.125 1.00 94.94 175 LYS A O 1
ATOM 1465 N N . PHE A 1 176 ? -4.951 -2.865 2.317 1.00 95.81 176 PHE A N 1
ATOM 1466 C CA . PHE A 1 176 ? -4.281 -2.252 1.190 1.00 95.81 176 PHE A CA 1
ATOM 1467 C C . PHE A 1 176 ? -2.767 -2.210 1.401 1.00 95.81 176 PHE A C 1
ATOM 1469 O O . PHE A 1 176 ? -2.279 -1.799 2.452 1.00 95.81 176 PHE A O 1
ATOM 1476 N N . PHE A 1 177 ? -2.011 -2.611 0.385 1.00 97.44 177 PHE A N 1
ATOM 1477 C CA . PHE A 1 177 ? -0.554 -2.558 0.386 1.00 97.44 177 PHE A CA 1
ATOM 1478 C C . PHE A 1 177 ? -0.056 -1.706 -0.771 1.00 97.44 177 PHE A C 1
ATOM 1480 O O . PHE A 1 177 ? -0.212 -2.078 -1.926 1.00 97.44 177 PHE A O 1
ATOM 1487 N N . GLN A 1 178 ? 0.631 -0.612 -0.472 1.00 97.31 178 GLN A N 1
ATOM 1488 C CA . GLN A 1 178 ? 1.475 0.074 -1.437 1.00 97.31 178 GLN A CA 1
ATOM 1489 C C . GLN A 1 178 ? 2.887 -0.516 -1.369 1.00 97.31 178 GLN A C 1
ATOM 1491 O O . GLN A 1 178 ? 3.588 -0.362 -0.364 1.00 97.31 178 GLN A O 1
ATOM 1496 N N . ILE A 1 179 ? 3.303 -1.191 -2.440 1.00 96.38 179 ILE A N 1
ATOM 1497 C CA . ILE A 1 179 ? 4.612 -1.843 -2.563 1.00 96.38 179 ILE A CA 1
ATOM 1498 C C . ILE A 1 179 ? 5.412 -1.148 -3.657 1.00 96.38 179 ILE A C 1
ATOM 1500 O O . ILE A 1 179 ? 4.902 -0.885 -4.740 1.00 96.38 179 ILE A O 1
ATOM 1504 N N . THR A 1 180 ? 6.673 -0.832 -3.369 1.00 92.69 180 THR A N 1
ATOM 1505 C CA . THR A 1 180 ? 7.526 -0.056 -4.282 1.00 92.69 180 THR A CA 1
ATOM 1506 C C . THR A 1 180 ? 8.463 -0.941 -5.102 1.00 92.69 180 THR A C 1
ATOM 1508 O O . THR A 1 180 ? 9.103 -1.840 -4.558 1.00 92.69 180 THR A O 1
ATOM 1511 N N . LEU A 1 181 ? 8.572 -0.656 -6.404 1.00 94.25 181 LEU A N 1
ATOM 1512 C CA . LEU A 1 181 ? 9.565 -1.237 -7.318 1.00 94.25 181 LEU A CA 1
ATOM 1513 C C . LEU A 1 181 ? 10.348 -0.114 -8.019 1.00 94.25 181 LEU A C 1
ATOM 1515 O O . LEU A 1 181 ? 9.793 0.951 -8.271 1.00 94.25 181 LEU A O 1
ATOM 1519 N N . ASP A 1 182 ? 11.622 -0.354 -8.335 1.00 91.12 182 ASP A N 1
ATOM 1520 C CA . ASP A 1 182 ? 12.585 0.651 -8.807 1.00 91.12 182 ASP A CA 1
ATOM 1521 C C . ASP A 1 182 ? 13.210 0.264 -10.154 1.00 91.12 182 ASP A C 1
ATOM 1523 O O . ASP A 1 182 ? 14.405 -0.016 -10.242 1.00 91.12 182 ASP A O 1
ATOM 1527 N N . GLY A 1 183 ? 12.393 0.223 -11.206 1.00 88.81 183 GLY A N 1
ATOM 1528 C CA . GLY A 1 183 ? 12.827 -0.236 -12.528 1.00 88.81 183 GLY A CA 1
ATOM 1529 C C . GLY A 1 183 ? 12.782 -1.753 -12.693 1.00 88.81 183 GLY A C 1
ATOM 1530 O O . GLY A 1 183 ? 12.176 -2.477 -11.897 1.00 88.81 183 GLY A O 1
ATOM 1531 N N . SER A 1 184 ? 13.426 -2.216 -13.762 1.00 90.12 184 SER A N 1
ATOM 1532 C CA . SER A 1 184 ? 13.665 -3.633 -14.045 1.00 90.12 184 SER A CA 1
ATOM 1533 C C . SER A 1 184 ? 14.289 -4.371 -12.860 1.00 90.12 184 SER A C 1
ATOM 1535 O O . SER A 1 184 ? 14.902 -3.776 -11.974 1.00 90.12 184 SER A O 1
ATOM 1537 N N . ARG A 1 185 ? 14.193 -5.699 -12.877 1.00 93.12 185 ARG A N 1
ATOM 1538 C CA . ARG A 1 185 ? 14.835 -6.604 -11.918 1.00 93.12 185 ARG A CA 1
ATOM 1539 C C . ARG A 1 185 ? 16.286 -6.229 -11.597 1.00 93.12 185 ARG A C 1
ATOM 1541 O O . ARG A 1 185 ? 16.665 -6.175 -10.426 1.00 93.12 185 ARG A O 1
ATOM 1548 N N . GLU A 1 186 ? 17.104 -5.961 -12.612 1.00 90.75 186 GLU A N 1
ATOM 1549 C CA . GLU A 1 186 ? 18.523 -5.634 -12.460 1.00 90.75 186 GLU A CA 1
ATOM 1550 C C . GLU A 1 186 ? 18.733 -4.273 -11.790 1.00 90.75 186 GLU A C 1
ATOM 1552 O O . GLU A 1 186 ? 19.595 -4.137 -10.923 1.00 90.75 186 GLU A O 1
ATOM 1557 N N . GLU A 1 187 ? 17.962 -3.259 -12.175 1.00 89.44 187 GLU A N 1
ATOM 1558 C CA . GLU A 1 187 ? 18.070 -1.911 -11.608 1.00 89.44 187 GLU A CA 1
ATOM 1559 C C . GLU A 1 187 ? 17.500 -1.836 -10.199 1.00 89.44 187 GLU A C 1
ATOM 1561 O O . GLU A 1 187 ? 18.146 -1.283 -9.304 1.00 89.44 187 GLU A O 1
ATOM 1566 N N . HIS A 1 188 ? 16.366 -2.493 -9.967 1.00 91.31 188 HIS A N 1
ATOM 1567 C CA . HIS A 1 188 ? 15.775 -2.630 -8.649 1.00 91.31 188 HIS A CA 1
ATOM 1568 C C . HIS A 1 188 ? 16.787 -3.230 -7.674 1.00 91.31 188 HIS A C 1
ATOM 1570 O O . HIS A 1 188 ? 16.995 -2.691 -6.589 1.00 91.31 188 HIS A O 1
ATOM 1576 N N . ASN A 1 189 ? 17.472 -4.308 -8.063 1.00 90.44 189 ASN A N 1
ATOM 1577 C CA . ASN A 1 189 ? 18.461 -4.961 -7.207 1.00 90.44 189 ASN A CA 1
ATOM 1578 C C . ASN A 1 189 ? 19.707 -4.088 -6.943 1.00 90.44 189 ASN A C 1
ATOM 1580 O O . ASN A 1 189 ? 20.341 -4.258 -5.901 1.00 90.44 189 ASN A O 1
ATOM 1584 N N . LYS A 1 190 ? 20.045 -3.132 -7.826 1.00 86.75 190 LYS A N 1
ATOM 1585 C CA . LYS A 1 190 ? 21.114 -2.137 -7.582 1.00 86.75 190 LYS A CA 1
ATOM 1586 C C . LYS A 1 190 ? 20.694 -1.078 -6.564 1.00 86.75 190 LYS A C 1
ATOM 1588 O O . LYS A 1 190 ? 21.513 -0.658 -5.752 1.00 86.75 190 LYS A O 1
ATOM 1593 N N . VAL A 1 191 ? 19.436 -0.641 -6.609 1.00 82.12 191 VAL A N 1
ATOM 1594 C CA . VAL A 1 191 ? 18.893 0.366 -5.683 1.00 82.12 191 VAL A CA 1
ATOM 1595 C C . VAL A 1 191 ? 18.592 -0.254 -4.317 1.00 82.12 191 VAL A C 1
ATOM 1597 O O . VAL A 1 191 ? 18.946 0.296 -3.273 1.00 82.12 191 VAL A O 1
ATOM 1600 N N . ARG A 1 192 ? 17.951 -1.422 -4.314 1.00 83.50 192 ARG A N 1
ATOM 1601 C CA . ARG A 1 192 ? 17.502 -2.155 -3.127 1.00 83.50 192 ARG A CA 1
ATOM 1602 C C . ARG A 1 192 ? 18.370 -3.372 -2.890 1.00 83.50 192 ARG A C 1
ATOM 1604 O O . ARG A 1 192 ? 17.918 -4.512 -2.980 1.00 83.50 192 ARG A O 1
ATOM 1611 N N . VAL A 1 193 ? 19.627 -3.121 -2.552 1.00 79.88 193 VAL A N 1
ATOM 1612 C CA . VAL A 1 193 ? 20.586 -4.183 -2.245 1.00 79.88 193 VAL A CA 1
ATOM 1613 C C . VAL A 1 193 ? 20.137 -4.926 -0.983 1.00 79.88 193 VAL A C 1
ATOM 1615 O O . VAL A 1 193 ? 20.156 -4.378 0.122 1.00 79.88 193 VAL A O 1
ATOM 1618 N N . ALA A 1 194 ? 19.709 -6.179 -1.140 1.00 72.44 194 ALA A N 1
ATOM 1619 C CA . ALA A 1 194 ? 19.448 -7.062 -0.012 1.00 72.44 194 ALA A CA 1
ATOM 1620 C C . ALA A 1 194 ? 20.775 -7.466 0.651 1.00 72.44 194 ALA A C 1
ATOM 1622 O O . ALA A 1 194 ? 21.794 -7.628 -0.010 1.00 72.44 194 ALA A O 1
ATOM 1623 N N . GLN A 1 195 ? 20.773 -7.682 1.970 1.00 62.06 195 GLN A N 1
ATOM 1624 C CA . GLN A 1 195 ? 21.972 -8.144 2.691 1.00 62.06 195 GLN A CA 1
ATOM 1625 C C . GLN A 1 195 ? 22.392 -9.592 2.350 1.00 62.06 195 GLN A C 1
ATOM 1627 O O . GLN A 1 195 ? 23.380 -10.078 2.894 1.00 62.06 195 GLN A O 1
ATOM 1632 N N . LYS A 1 196 ? 21.631 -10.306 1.509 1.00 60.16 196 LYS A N 1
ATOM 1633 C CA . LYS A 1 196 ? 21.865 -11.704 1.118 1.00 60.16 196 LYS A CA 1
ATOM 1634 C C . LYS A 1 196 ? 22.009 -11.807 -0.403 1.00 60.16 196 LYS A C 1
ATOM 1636 O O . LYS A 1 196 ? 21.529 -10.937 -1.114 1.00 60.16 196 LYS A O 1
ATOM 1641 N N . GLU A 1 197 ? 22.625 -12.892 -0.875 1.00 55.75 197 GLU A N 1
ATOM 1642 C CA . GLU A 1 197 ? 22.887 -13.195 -2.300 1.00 55.75 197 GLU A CA 1
ATOM 1643 C C . GLU A 1 197 ? 21.619 -13.364 -3.169 1.00 55.75 197 GLU A C 1
ATOM 1645 O O . GLU A 1 197 ? 21.715 -13.487 -4.386 1.00 55.75 197 GLU A O 1
ATOM 1650 N N . GLU A 1 198 ? 20.428 -13.356 -2.565 1.00 62.59 198 GLU A N 1
ATOM 1651 C CA . GLU A 1 198 ? 19.140 -13.386 -3.260 1.00 62.59 198 GLU A CA 1
ATOM 1652 C C . GLU A 1 198 ? 18.677 -11.949 -3.563 1.00 62.59 198 GLU A C 1
ATOM 1654 O O . GLU A 1 198 ? 18.605 -11.108 -2.662 1.00 62.59 198 GLU A O 1
ATOM 1659 N N . GLY A 1 199 ? 18.376 -11.655 -4.833 1.00 78.50 199 GLY A N 1
ATOM 1660 C CA . GLY A 1 199 ? 17.888 -10.341 -5.262 1.00 78.50 199 GLY A CA 1
ATOM 1661 C C . GLY A 1 199 ? 16.578 -9.951 -4.565 1.00 78.50 199 GLY A C 1
ATOM 1662 O O . GLY A 1 199 ? 15.698 -10.783 -4.349 1.00 78.50 199 GLY A O 1
ATOM 1663 N N . SER A 1 200 ? 16.427 -8.674 -4.210 1.00 91.00 200 SER A N 1
ATOM 1664 C CA . SER A 1 200 ? 15.234 -8.157 -3.528 1.00 91.00 200 SER A CA 1
ATOM 1665 C C . SER A 1 200 ? 13.984 -8.202 -4.404 1.00 91.00 200 SER A C 1
ATOM 1667 O O . SER A 1 200 ? 12.896 -8.450 -3.884 1.00 91.00 200 SER A O 1
ATOM 1669 N N . TYR A 1 201 ? 14.147 -8.033 -5.717 1.00 94.56 201 TYR A N 1
ATOM 1670 C CA . TYR A 1 201 ? 13.050 -7.957 -6.677 1.00 94.56 201 TYR A CA 1
ATOM 1671 C C . TYR A 1 201 ? 12.142 -9.197 -6.668 1.00 94.56 201 TYR A C 1
ATOM 1673 O O . TYR A 1 201 ? 10.940 -9.079 -6.437 1.00 94.56 201 TYR A O 1
ATOM 1681 N N . ASP A 1 202 ? 12.706 -10.398 -6.845 1.00 93.50 202 ASP A N 1
ATOM 1682 C CA . ASP A 1 202 ? 11.933 -11.653 -6.897 1.00 93.50 202 ASP A CA 1
ATOM 1683 C C . ASP A 1 202 ? 11.114 -11.893 -5.644 1.00 93.50 202 ASP A C 1
ATOM 1685 O O . ASP A 1 202 ? 9.949 -12.298 -5.692 1.00 93.50 202 ASP A O 1
ATOM 1689 N N . LYS A 1 203 ? 11.732 -11.615 -4.499 1.00 93.81 203 LYS A N 1
ATOM 1690 C CA . LYS A 1 203 ? 11.073 -11.776 -3.217 1.00 93.81 203 LYS A CA 1
ATOM 1691 C C . LYS A 1 203 ? 9.881 -10.832 -3.092 1.00 93.81 203 LYS A C 1
ATOM 1693 O O . LYS A 1 203 ? 8.839 -11.242 -2.591 1.00 93.81 203 LYS A O 1
ATOM 1698 N N . ILE A 1 204 ? 10.012 -9.597 -3.571 1.00 96.00 204 ILE A N 1
ATOM 1699 C CA . ILE A 1 204 ? 8.932 -8.607 -3.555 1.00 96.00 204 ILE A CA 1
ATOM 1700 C C . ILE A 1 204 ? 7.808 -9.007 -4.520 1.00 96.00 204 ILE A C 1
ATOM 1702 O O . ILE A 1 204 ? 6.645 -8.969 -4.122 1.00 96.00 204 ILE A O 1
ATOM 1706 N N . ILE A 1 205 ? 8.126 -9.476 -5.733 1.00 96.56 205 ILE A N 1
ATOM 1707 C CA . ILE A 1 205 ? 7.127 -10.015 -6.676 1.00 96.56 205 ILE A CA 1
ATOM 1708 C C . ILE A 1 205 ? 6.374 -11.202 -6.058 1.00 96.56 205 ILE A C 1
ATOM 1710 O O . ILE A 1 205 ? 5.146 -11.265 -6.125 1.00 96.56 205 ILE A O 1
ATOM 1714 N N . SER A 1 206 ? 7.081 -12.116 -5.389 1.00 95.44 206 SER A N 1
ATOM 1715 C CA . SER A 1 206 ? 6.469 -13.237 -4.664 1.00 95.44 206 SER A CA 1
ATOM 1716 C C . SER A 1 206 ? 5.544 -12.765 -3.535 1.00 95.44 206 SER A C 1
ATOM 1718 O O . SER A 1 206 ? 4.426 -13.267 -3.395 1.00 95.44 206 SER A O 1
ATOM 1720 N N . SER A 1 207 ? 5.955 -11.752 -2.765 1.00 96.50 207 SER A N 1
ATOM 1721 C CA . SER A 1 207 ? 5.113 -11.120 -1.741 1.00 96.50 207 SER A CA 1
ATOM 1722 C C . SER A 1 207 ? 3.843 -10.500 -2.327 1.00 96.50 207 SER A C 1
ATOM 1724 O O . SER A 1 207 ? 2.768 -10.698 -1.765 1.00 96.50 207 SER A O 1
ATOM 1726 N N . ILE A 1 208 ? 3.945 -9.796 -3.461 1.00 97.19 208 ILE A N 1
ATOM 1727 C CA . ILE A 1 208 ? 2.794 -9.219 -4.173 1.00 97.19 208 ILE A CA 1
ATOM 1728 C C . ILE A 1 208 ? 1.817 -10.329 -4.571 1.00 97.19 208 ILE A C 1
ATOM 1730 O O . ILE A 1 208 ? 0.651 -10.285 -4.189 1.00 97.19 208 ILE A O 1
ATOM 1734 N N . LYS A 1 209 ? 2.298 -11.368 -5.265 1.00 96.38 209 LYS A N 1
ATOM 1735 C CA . LYS A 1 209 ? 1.466 -12.504 -5.698 1.00 96.38 209 LYS A CA 1
ATOM 1736 C C . LYS A 1 209 ? 0.774 -13.191 -4.519 1.00 96.38 209 LYS A C 1
ATOM 1738 O O . LYS A 1 209 ? -0.392 -13.561 -4.612 1.00 96.38 209 LYS A O 1
ATOM 1743 N N . ARG A 1 210 ? 1.469 -13.319 -3.385 1.00 95.69 210 ARG A N 1
ATOM 1744 C CA . ARG A 1 210 ? 0.913 -13.895 -2.155 1.00 95.69 210 ARG A CA 1
ATOM 1745 C C . ARG A 1 210 ? -0.231 -13.066 -1.574 1.00 95.69 210 ARG A C 1
ATOM 1747 O O . ARG A 1 210 ? -1.207 -13.652 -1.130 1.00 95.69 210 ARG A O 1
ATOM 1754 N N . LEU A 1 211 ? -0.118 -11.738 -1.566 1.00 96.94 211 LEU A N 1
ATOM 1755 C CA . LEU A 1 211 ? -1.197 -10.856 -1.108 1.00 96.94 211 LEU A CA 1
ATOM 1756 C C . LEU A 1 211 ? -2.417 -10.939 -2.032 1.00 96.94 211 LEU A C 1
ATOM 1758 O O . LEU A 1 211 ? -3.537 -11.098 -1.552 1.00 96.94 211 LEU A O 1
ATOM 1762 N N . LEU A 1 212 ? -2.192 -10.888 -3.347 1.00 95.81 212 LEU A N 1
ATOM 1763 C CA . LEU A 1 212 ? -3.264 -10.925 -4.344 1.00 95.81 212 LEU A CA 1
ATOM 1764 C C . LEU A 1 212 ? -4.067 -12.228 -4.281 1.00 95.81 212 LEU A C 1
ATOM 1766 O O . LEU A 1 212 ? -5.293 -12.185 -4.319 1.00 95.81 212 LEU A O 1
ATOM 1770 N N . LYS A 1 213 ? -3.390 -13.366 -4.085 1.00 94.69 213 LYS A N 1
ATOM 1771 C CA . LYS A 1 213 ? -4.032 -14.677 -3.902 1.00 94.69 213 LYS A CA 1
ATOM 1772 C C . LYS A 1 213 ? -4.996 -14.709 -2.709 1.00 94.69 213 LYS A C 1
ATOM 1774 O O . LYS A 1 213 ? -6.015 -15.393 -2.743 1.00 94.69 213 LYS A O 1
ATOM 1779 N N . GLU A 1 214 ? -4.688 -13.950 -1.660 1.00 94.38 214 GLU A N 1
ATOM 1780 C CA . GLU A 1 214 ? -5.539 -13.794 -0.475 1.00 94.38 214 GLU A CA 1
ATOM 1781 C C . GLU A 1 214 ? -6.531 -12.627 -0.614 1.00 94.38 214 GLU A C 1
ATOM 1783 O O . GLU A 1 214 ? -7.125 -12.190 0.372 1.00 94.38 214 GLU A O 1
ATOM 1788 N N . LYS A 1 215 ? -6.735 -12.124 -1.842 1.00 93.69 215 LYS A N 1
ATOM 1789 C CA . LYS A 1 215 ? -7.686 -11.054 -2.185 1.00 93.69 215 LYS A CA 1
ATOM 1790 C C . LYS A 1 215 ? -7.408 -9.734 -1.462 1.00 93.69 215 LYS A C 1
ATOM 1792 O O . LYS A 1 215 ? -8.325 -8.964 -1.182 1.00 93.69 215 LYS A O 1
ATOM 1797 N N . ILE A 1 216 ? -6.140 -9.475 -1.145 1.00 94.69 216 ILE A N 1
ATOM 1798 C CA . ILE A 1 216 ? -5.693 -8.217 -0.547 1.00 94.69 216 ILE A CA 1
ATOM 1799 C C . ILE A 1 216 ? -5.333 -7.240 -1.664 1.00 94.69 216 ILE A C 1
ATOM 1801 O O . ILE A 1 216 ? -4.583 -7.592 -2.574 1.00 94.69 216 ILE A O 1
ATOM 1805 N N . ASN A 1 217 ? -5.830 -6.004 -1.570 1.00 95.25 217 ASN A N 1
ATOM 1806 C CA . ASN A 1 217 ? -5.522 -4.968 -2.550 1.00 95.25 217 ASN A CA 1
ATOM 1807 C C . ASN A 1 217 ? -4.042 -4.573 -2.478 1.00 95.25 217 ASN A C 1
ATOM 1809 O O . ASN A 1 217 ? -3.515 -4.281 -1.400 1.00 95.25 217 ASN A O 1
ATOM 1813 N N . VAL A 1 218 ? -3.384 -4.518 -3.633 1.00 96.31 218 VAL A N 1
ATOM 1814 C CA . VAL A 1 218 ? -1.987 -4.113 -3.783 1.00 96.31 218 VAL A CA 1
ATOM 1815 C C . VAL A 1 218 ? -1.877 -3.026 -4.846 1.00 96.31 218 VAL A C 1
ATOM 1817 O O . VAL A 1 218 ? -2.287 -3.216 -5.985 1.00 96.31 218 VAL A O 1
ATOM 1820 N N . LEU A 1 219 ? -1.252 -1.909 -4.492 1.00 95.88 219 LEU A N 1
ATOM 1821 C CA . LEU A 1 219 ? -0.739 -0.920 -5.429 1.00 95.88 219 LEU A CA 1
ATOM 1822 C C . LEU A 1 219 ? 0.763 -1.136 -5.609 1.00 95.88 219 LEU A C 1
ATOM 1824 O O . LEU A 1 219 ? 1.544 -0.909 -4.680 1.00 95.88 219 LEU A O 1
ATOM 1828 N N . ILE A 1 220 ? 1.184 -1.531 -6.809 1.00 95.38 220 ILE A N 1
ATOM 1829 C CA . ILE A 1 220 ? 2.593 -1.451 -7.195 1.00 95.38 220 ILE A CA 1
ATOM 1830 C C . ILE A 1 220 ? 2.884 -0.004 -7.574 1.00 95.38 220 ILE A C 1
ATOM 1832 O O . ILE A 1 220 ? 2.430 0.494 -8.603 1.00 95.38 220 ILE A O 1
ATOM 1836 N N . ARG A 1 221 ? 3.674 0.664 -6.741 1.00 93.69 221 ARG A N 1
ATOM 1837 C CA . ARG A 1 221 ? 4.145 2.022 -6.979 1.00 93.69 221 ARG A CA 1
ATOM 1838 C C . ARG A 1 221 ? 5.537 1.966 -7.607 1.00 93.69 221 ARG A C 1
ATOM 1840 O O . ARG A 1 221 ? 6.531 1.746 -6.912 1.00 93.69 221 ARG A O 1
ATOM 1847 N N . ILE A 1 222 ? 5.611 2.166 -8.915 1.00 92.88 222 ILE A N 1
ATOM 1848 C CA . ILE A 1 222 ? 6.858 2.148 -9.678 1.00 92.88 222 ILE A CA 1
ATOM 1849 C C . ILE A 1 222 ? 7.545 3.506 -9.525 1.00 92.88 222 ILE A C 1
ATOM 1851 O O . ILE A 1 222 ? 7.066 4.523 -10.024 1.00 92.88 222 ILE A O 1
ATOM 1855 N N . ASN A 1 223 ? 8.667 3.510 -8.811 1.00 91.25 223 ASN A N 1
ATOM 1856 C CA . ASN A 1 223 ? 9.613 4.617 -8.797 1.00 91.25 223 ASN A CA 1
ATOM 1857 C C . ASN A 1 223 ? 10.430 4.589 -10.081 1.00 91.25 223 ASN A C 1
ATOM 1859 O O . ASN A 1 223 ? 11.107 3.594 -10.359 1.00 91.25 223 ASN A O 1
ATOM 1863 N N . TYR A 1 224 ? 10.417 5.693 -10.817 1.00 91.44 224 TYR A N 1
ATOM 1864 C CA . TYR A 1 224 ? 11.248 5.834 -12.000 1.00 91.44 224 TYR A CA 1
ATOM 1865 C C . TYR A 1 224 ? 12.091 7.109 -11.982 1.00 91.44 224 TYR A C 1
ATOM 1867 O O . TYR A 1 224 ? 11.769 8.096 -11.323 1.00 91.44 224 TYR A O 1
ATOM 1875 N N . THR A 1 225 ? 13.181 7.061 -12.730 1.00 90.31 225 THR A N 1
ATOM 1876 C CA . THR A 1 225 ? 14.015 8.185 -13.141 1.00 90.31 225 THR A CA 1
ATOM 1877 C C . THR A 1 225 ? 14.013 8.261 -14.667 1.00 90.31 225 THR A C 1
ATOM 1879 O O . THR A 1 225 ? 13.585 7.322 -15.348 1.00 90.31 225 THR A O 1
ATOM 1882 N N . ALA A 1 226 ? 14.537 9.345 -15.230 1.00 87.62 226 ALA A N 1
ATOM 1883 C CA . ALA A 1 226 ? 14.765 9.474 -16.665 1.00 87.62 226 ALA A CA 1
ATOM 1884 C C . ALA A 1 226 ? 15.645 8.338 -17.227 1.00 87.62 226 ALA A C 1
ATOM 1886 O O . ALA A 1 226 ? 15.500 7.95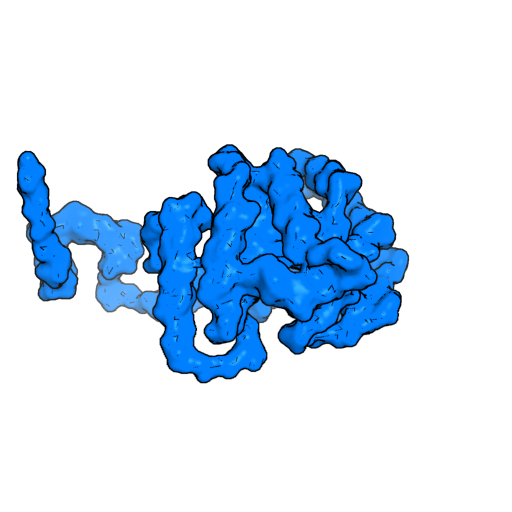8 -18.391 1.00 87.62 226 ALA A O 1
ATOM 1887 N N . GLU A 1 227 ? 16.538 7.786 -16.398 1.00 87.62 227 GLU A N 1
ATOM 1888 C CA . GLU A 1 227 ? 17.441 6.695 -16.769 1.00 87.62 227 GLU A CA 1
ATOM 1889 C C . GLU A 1 227 ? 16.745 5.329 -16.811 1.00 87.62 227 GLU A C 1
ATOM 1891 O O . GLU A 1 227 ? 16.996 4.556 -17.734 1.00 87.62 227 GLU A O 1
ATOM 1896 N N . ASN A 1 228 ? 15.868 5.024 -15.845 1.00 90.44 228 ASN A N 1
ATOM 1897 C CA . ASN A 1 228 ? 15.314 3.674 -15.691 1.00 90.44 228 ASN A CA 1
ATOM 1898 C C . ASN A 1 228 ? 13.887 3.500 -16.247 1.00 90.44 228 ASN A C 1
ATOM 1900 O O . ASN A 1 228 ? 13.408 2.369 -16.329 1.00 90.44 228 ASN A O 1
ATOM 1904 N N . ILE A 1 229 ? 13.190 4.579 -16.632 1.00 92.06 229 ILE A N 1
ATOM 1905 C CA . ILE A 1 229 ? 11.770 4.517 -17.020 1.00 92.06 229 ILE A CA 1
ATOM 1906 C C . ILE A 1 229 ? 11.502 3.451 -18.089 1.00 92.06 229 ILE A C 1
ATOM 1908 O O . ILE A 1 229 ? 10.585 2.647 -17.939 1.00 92.06 229 ILE A O 1
ATOM 1912 N N . GLU A 1 230 ? 12.340 3.355 -19.122 1.00 92.56 230 GLU A N 1
ATOM 1913 C CA . GLU A 1 230 ? 12.152 2.384 -20.207 1.00 92.56 230 GLU A CA 1
ATOM 1914 C C . GLU A 1 230 ? 12.239 0.928 -19.745 1.00 92.56 230 GLU A C 1
ATOM 1916 O O . GLU A 1 230 ? 11.622 0.054 -20.354 1.00 92.56 230 GLU A O 1
ATOM 1921 N N . SER A 1 231 ? 12.997 0.644 -18.688 1.00 93.75 231 SER A N 1
ATOM 1922 C CA . SER A 1 231 ? 13.163 -0.712 -18.169 1.00 93.75 231 SER A CA 1
ATOM 1923 C C . SER A 1 231 ? 11.941 -1.170 -17.367 1.00 93.75 231 SER A C 1
ATOM 1925 O O . SER A 1 231 ? 11.669 -2.366 -17.273 1.00 93.75 231 SER A O 1
ATOM 1927 N N . THR A 1 232 ? 11.171 -0.226 -16.814 1.00 93.56 232 THR A N 1
ATOM 1928 C CA . THR A 1 232 ? 9.998 -0.532 -15.985 1.00 93.56 232 THR A CA 1
ATOM 1929 C C . THR A 1 232 ? 8.932 -1.302 -16.764 1.00 93.56 232 THR A C 1
ATOM 1931 O O . THR A 1 232 ? 8.140 -2.016 -16.156 1.00 93.56 232 THR A O 1
ATOM 1934 N N . LYS A 1 233 ? 8.925 -1.241 -18.105 1.00 93.62 233 LYS A N 1
ATOM 1935 C CA . LYS A 1 233 ? 8.029 -2.054 -18.943 1.00 93.62 233 LYS A CA 1
ATOM 1936 C C . LYS A 1 233 ? 8.199 -3.560 -18.718 1.00 93.62 233 LYS A C 1
ATOM 1938 O O . LYS A 1 233 ? 7.219 -4.284 -18.823 1.00 93.62 233 LYS A O 1
ATOM 1943 N N . TYR A 1 234 ? 9.402 -4.019 -18.357 1.00 94.81 234 TYR A N 1
ATOM 1944 C CA . TYR A 1 234 ? 9.678 -5.440 -18.118 1.00 94.81 234 TYR A CA 1
ATOM 1945 C C . TYR A 1 234 ? 9.021 -5.969 -16.839 1.00 94.81 234 TYR A C 1
ATOM 1947 O O . TYR A 1 234 ? 8.767 -7.164 -16.736 1.00 94.81 234 TYR A O 1
ATOM 1955 N N . ILE A 1 235 ? 8.662 -5.091 -15.894 1.00 95.06 235 ILE A N 1
ATOM 1956 C CA . ILE A 1 235 ? 7.885 -5.497 -14.716 1.00 95.06 235 ILE A CA 1
ATOM 1957 C C . ILE A 1 235 ? 6.536 -6.081 -15.162 1.00 95.06 235 ILE A C 1
ATOM 1959 O O . ILE A 1 235 ? 6.081 -7.044 -14.554 1.00 95.06 235 ILE A O 1
ATOM 1963 N N . ALA A 1 236 ? 5.925 -5.563 -16.240 1.00 93.50 236 ALA A N 1
ATOM 1964 C CA . ALA A 1 236 ? 4.668 -6.090 -16.775 1.00 93.50 236 ALA A CA 1
ATOM 1965 C C . ALA A 1 236 ? 4.783 -7.571 -17.175 1.00 93.50 236 ALA A C 1
ATOM 1967 O O . ALA A 1 236 ? 3.846 -8.334 -16.936 1.00 93.50 236 ALA A O 1
ATOM 1968 N N . ASP A 1 237 ? 5.931 -7.980 -17.724 1.00 92.69 237 ASP A N 1
ATOM 1969 C CA . ASP A 1 237 ? 6.210 -9.374 -18.076 1.00 92.69 237 ASP A CA 1
ATOM 1970 C C . ASP A 1 237 ? 6.371 -10.249 -16.818 1.00 92.69 237 ASP A C 1
ATOM 1972 O O . ASP A 1 237 ? 5.877 -11.373 -16.784 1.00 92.69 237 ASP A O 1
ATOM 1976 N N . ASP A 1 238 ? 6.987 -9.732 -15.749 1.00 93.50 238 ASP A N 1
ATOM 1977 C CA . ASP A 1 238 ? 7.198 -10.466 -14.487 1.00 93.50 238 ASP A CA 1
ATOM 1978 C C . ASP A 1 238 ? 5.900 -10.739 -13.695 1.00 93.50 238 ASP A C 1
ATOM 1980 O O . ASP A 1 238 ? 5.863 -11.614 -12.817 1.00 93.50 238 ASP A O 1
ATOM 1984 N N . ILE A 1 239 ? 4.836 -9.982 -13.981 1.00 94.56 239 ILE A N 1
ATOM 1985 C CA . ILE A 1 239 ? 3.525 -10.094 -13.322 1.00 94.56 239 ILE A CA 1
ATOM 1986 C C . ILE A 1 239 ? 2.421 -10.610 -14.257 1.00 94.56 239 ILE A C 1
ATOM 1988 O O . ILE A 1 239 ? 1.267 -10.738 -13.841 1.00 94.56 239 ILE A O 1
ATOM 1992 N N . ILE A 1 240 ? 2.737 -10.916 -15.519 1.00 94.19 240 ILE A N 1
ATOM 1993 C CA . ILE A 1 240 ? 1.743 -11.349 -16.514 1.00 94.19 240 ILE A CA 1
ATOM 1994 C C . ILE A 1 240 ? 1.123 -12.712 -16.196 1.00 94.19 240 ILE A C 1
ATOM 1996 O O . ILE A 1 240 ? 0.022 -13.019 -16.646 1.00 94.19 240 ILE A O 1
ATOM 2000 N N . ASP A 1 241 ? 1.797 -13.529 -15.399 1.00 94.62 241 ASP A N 1
ATOM 2001 C CA . ASP A 1 241 ? 1.320 -14.830 -14.940 1.00 94.62 241 ASP A CA 1
ATOM 2002 C C . ASP A 1 241 ? 0.284 -14.735 -13.807 1.00 94.62 241 ASP A C 1
ATOM 2004 O O . ASP A 1 2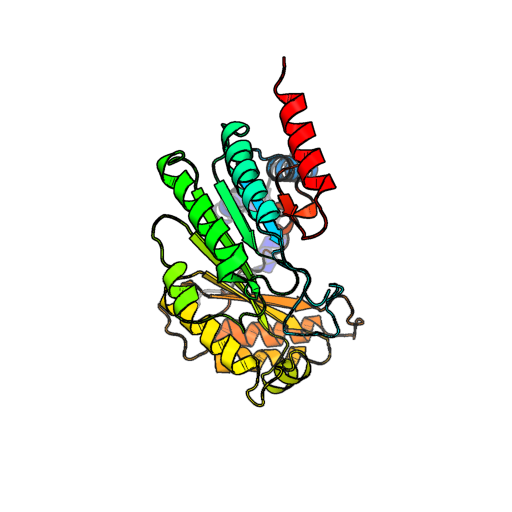41 ? -0.308 -15.751 -13.447 1.00 94.62 241 ASP A O 1
ATOM 2008 N N . ILE A 1 242 ? 0.020 -13.538 -13.261 1.00 94.81 242 ILE A N 1
ATOM 2009 C CA . ILE A 1 242 ? -1.038 -13.338 -12.261 1.00 94.81 242 ILE A CA 1
ATOM 2010 C C . ILE A 1 242 ? -2.404 -13.661 -12.896 1.00 94.81 242 ILE A C 1
ATOM 2012 O O . ILE A 1 242 ? -2.736 -13.064 -13.931 1.00 94.81 242 ILE A O 1
ATOM 2016 N N . PRO A 1 243 ? -3.214 -14.559 -12.297 1.00 92.50 243 PRO A N 1
ATOM 2017 C CA . PRO A 1 243 ? -4.546 -14.906 -12.795 1.00 92.50 243 PRO A CA 1
ATOM 2018 C C . PRO A 1 243 ? -5.479 -13.694 -12.899 1.00 92.50 243 PRO A C 1
ATOM 2020 O O . PRO A 1 243 ? -5.446 -12.807 -12.049 1.00 92.50 243 PRO A O 1
ATOM 2023 N N . GLU A 1 244 ? -6.368 -13.661 -13.900 1.00 87.75 244 GLU A N 1
ATOM 2024 C CA . GLU A 1 244 ? -7.317 -12.543 -14.078 1.00 87.75 244 GLU A CA 1
ATOM 2025 C C . GLU A 1 244 ? -8.206 -12.305 -12.840 1.00 87.75 244 GLU A C 1
ATOM 2027 O O . GLU A 1 244 ? -8.541 -11.160 -12.542 1.00 87.75 244 GLU A O 1
ATOM 2032 N N . GLU A 1 245 ? -8.544 -13.360 -12.088 1.00 90.62 245 GLU A N 1
ATOM 2033 C CA . GLU A 1 245 ? -9.334 -13.262 -10.851 1.00 90.62 245 GLU A CA 1
ATOM 2034 C C . GLU A 1 245 ? -8.620 -12.514 -9.715 1.00 90.62 245 GLU A C 1
ATOM 2036 O O . GLU A 1 245 ? -9.285 -11.851 -8.914 1.00 90.62 245 GLU A O 1
ATOM 2041 N N . ASP A 1 246 ? -7.286 -12.573 -9.696 1.00 93.44 246 ASP A N 1
ATOM 2042 C CA . ASP A 1 246 ? -6.423 -11.920 -8.712 1.00 93.44 246 ASP A CA 1
ATOM 2043 C C . ASP A 1 246 ? -6.037 -10.505 -9.167 1.00 93.44 246 ASP A C 1
ATOM 2045 O O . ASP A 1 246 ? -5.884 -9.600 -8.346 1.00 93.44 246 ASP A O 1
ATOM 2049 N N . ARG A 1 247 ? -5.939 -10.269 -10.487 1.00 90.00 247 ARG A N 1
ATOM 2050 C CA . ARG A 1 247 ? -5.562 -8.963 -11.063 1.00 90.00 247 ARG A CA 1
ATOM 2051 C C . ARG A 1 247 ? -6.490 -7.819 -10.668 1.00 90.00 247 ARG A C 1
ATOM 2053 O O . ARG A 1 247 ? -6.039 -6.685 -10.637 1.00 90.00 247 ARG A O 1
ATOM 2060 N N . LYS A 1 248 ? -7.758 -8.083 -10.343 1.00 89.62 248 LYS A N 1
ATOM 2061 C CA . LYS A 1 248 ? -8.691 -7.034 -9.888 1.00 89.62 248 LYS A CA 1
ATOM 2062 C C . LYS A 1 248 ? -8.300 -6.402 -8.544 1.00 89.62 248 LYS A C 1
ATOM 2064 O O . LYS A 1 248 ? -8.806 -5.338 -8.218 1.00 89.62 248 LYS A O 1
ATOM 2069 N N . TYR A 1 249 ? -7.436 -7.065 -7.773 1.00 92.38 249 TYR A N 1
ATOM 2070 C CA . TYR A 1 249 ? -6.867 -6.540 -6.530 1.00 92.38 249 TYR A CA 1
ATOM 2071 C C . TYR A 1 249 ? -5.521 -5.841 -6.759 1.00 92.38 249 TYR A C 1
ATOM 2073 O O . TYR A 1 249 ? -4.899 -5.391 -5.801 1.00 92.38 249 TYR A O 1
ATOM 2081 N N . LEU A 1 250 ? -5.043 -5.770 -8.004 1.00 93.75 250 LEU A N 1
ATOM 2082 C CA . LEU A 1 250 ? -3.772 -5.165 -8.365 1.00 93.75 250 LEU A CA 1
ATOM 2083 C C . LEU A 1 250 ? -3.999 -3.840 -9.096 1.00 93.75 250 LEU A C 1
ATOM 2085 O O . LEU A 1 250 ? -4.622 -3.804 -10.153 1.00 93.75 250 LEU A O 1
ATOM 2089 N N . SER A 1 251 ? -3.387 -2.782 -8.579 1.00 92.38 251 SER A N 1
ATOM 2090 C CA . SER A 1 251 ? -3.271 -1.482 -9.239 1.00 92.38 251 SER A CA 1
ATOM 2091 C C . SER A 1 251 ? -1.801 -1.137 -9.453 1.00 92.38 251 SER A C 1
ATOM 2093 O O . SER A 1 251 ? -0.926 -1.610 -8.724 1.00 92.38 251 SER A O 1
ATOM 2095 N N . ILE A 1 252 ? -1.509 -0.298 -10.447 1.00 90.69 252 ILE A N 1
ATOM 2096 C CA . ILE A 1 252 ? -0.142 0.126 -10.772 1.00 90.69 252 ILE A CA 1
ATOM 2097 C C . ILE A 1 252 ? -0.118 1.639 -10.950 1.00 90.69 252 ILE A C 1
ATOM 2099 O O . ILE A 1 252 ? -0.942 2.187 -11.678 1.00 90.69 252 ILE A O 1
ATOM 2103 N N . SER A 1 253 ? 0.839 2.304 -10.307 1.00 89.44 253 SER A N 1
ATOM 2104 C CA . SER A 1 253 ? 1.086 3.734 -10.485 1.00 89.44 253 SER A CA 1
ATOM 2105 C C . SER A 1 253 ? 2.559 4.012 -10.758 1.00 89.44 253 SER A C 1
ATOM 2107 O O . SER A 1 253 ? 3.449 3.335 -10.241 1.00 89.44 253 SER A O 1
ATOM 2109 N N . PHE A 1 254 ? 2.817 5.035 -11.569 1.00 88.06 254 PHE A N 1
ATOM 2110 C CA . PHE A 1 254 ? 4.156 5.494 -11.921 1.00 88.06 254 PHE A CA 1
ATOM 2111 C C . PHE A 1 254 ? 4.428 6.809 -11.214 1.00 88.06 254 PHE A C 1
ATOM 2113 O O . PHE A 1 254 ? 3.601 7.715 -11.246 1.00 88.06 254 PHE A O 1
ATOM 2120 N N . HIS A 1 255 ? 5.588 6.922 -10.579 1.00 87.81 255 HIS A N 1
ATOM 2121 C CA . HIS A 1 255 ? 5.990 8.152 -9.920 1.00 87.81 255 HIS A CA 1
ATOM 2122 C C . HIS A 1 255 ? 7.470 8.424 -10.140 1.00 87.81 255 HIS A C 1
ATOM 2124 O O . HIS A 1 255 ? 8.324 7.598 -9.801 1.00 87.81 255 HIS A O 1
ATOM 2130 N N . GLN A 1 256 ? 7.762 9.619 -10.639 1.00 87.94 256 GLN A N 1
ATOM 2131 C CA . GLN A 1 256 ? 9.129 10.083 -10.771 1.00 87.94 256 GLN A CA 1
ATOM 2132 C C . GLN A 1 256 ? 9.755 10.294 -9.389 1.00 87.94 256 GLN A C 1
ATOM 2134 O O . GLN A 1 256 ? 9.115 10.789 -8.455 1.00 87.94 256 GLN A O 1
ATOM 2139 N N . VAL A 1 257 ? 11.017 9.906 -9.249 1.00 86.50 257 VAL A N 1
ATOM 2140 C CA . VAL A 1 257 ? 11.816 10.210 -8.063 1.00 86.50 257 VAL A CA 1
ATOM 2141 C C . VAL A 1 257 ? 12.072 11.718 -8.017 1.00 86.50 257 VAL A C 1
ATOM 2143 O O . VAL A 1 257 ? 12.647 12.281 -8.936 1.00 86.50 257 VAL A O 1
ATOM 2146 N N . TRP A 1 258 ? 11.685 12.376 -6.924 1.00 80.00 258 TRP A N 1
ATOM 2147 C CA . TRP A 1 258 ? 11.736 13.842 -6.787 1.00 80.00 258 TRP A CA 1
ATOM 2148 C C . TRP A 1 258 ? 13.145 14.462 -6.866 1.00 80.00 258 TRP A C 1
ATOM 2150 O O . TRP A 1 258 ? 13.272 15.662 -7.080 1.00 80.00 258 TRP A O 1
ATOM 2160 N N . GLN A 1 259 ? 14.194 13.662 -6.647 1.00 80.38 259 GLN A N 1
ATOM 2161 C CA . GLN A 1 259 ? 15.600 14.080 -6.753 1.00 80.38 259 GLN A CA 1
ATOM 2162 C C . GLN A 1 259 ? 16.165 13.936 -8.171 1.00 80.38 259 GLN A C 1
ATOM 2164 O O . GLN A 1 259 ? 17.316 14.301 -8.407 1.00 80.38 259 GLN A O 1
ATOM 2169 N N . ASP A 1 260 ? 15.393 13.352 -9.084 1.00 81.62 260 ASP A N 1
ATOM 2170 C CA . ASP A 1 260 ? 15.790 13.163 -10.469 1.00 81.62 260 ASP A CA 1
ATOM 2171 C C . ASP A 1 260 ? 15.676 14.485 -11.234 1.00 81.62 260 ASP A C 1
ATOM 2173 O O . ASP A 1 260 ? 14.686 15.208 -11.113 1.00 81.62 260 ASP A O 1
ATOM 2177 N N . ILE A 1 261 ? 16.713 14.823 -11.996 1.00 70.00 261 ILE A N 1
ATOM 2178 C CA . ILE A 1 261 ? 16.790 16.089 -12.731 1.00 70.00 261 ILE A CA 1
ATOM 2179 C C . ILE A 1 261 ? 16.032 15.923 -14.048 1.00 70.00 261 ILE A C 1
ATOM 2181 O O . ILE A 1 261 ? 16.230 14.933 -14.750 1.00 70.00 261 ILE A O 1
ATOM 2185 N N . GLU A 1 262 ? 15.189 16.897 -14.402 1.00 66.00 262 GLU A N 1
ATOM 2186 C CA . GLU A 1 262 ? 14.435 16.880 -15.658 1.00 66.00 262 GLU A CA 1
ATOM 2187 C C . GLU A 1 262 ? 15.360 16.694 -16.868 1.00 66.00 262 GLU A C 1
ATOM 2189 O O . GLU A 1 262 ? 16.207 17.532 -17.188 1.00 66.00 262 GLU A O 1
ATOM 2194 N N . VAL A 1 263 ? 15.159 15.579 -17.567 1.00 61.47 263 VAL A N 1
ATOM 2195 C CA . VAL A 1 263 ? 15.685 15.346 -18.908 1.00 61.47 263 VAL A CA 1
ATOM 2196 C C . VAL A 1 263 ? 14.533 15.559 -19.886 1.00 61.47 263 VAL A C 1
ATOM 2198 O O . VAL A 1 263 ? 13.423 15.075 -19.658 1.00 61.47 263 VAL A O 1
ATOM 2201 N N . ASN A 1 264 ? 14.793 16.263 -20.989 1.00 62.75 264 ASN A N 1
ATOM 2202 C CA . ASN A 1 264 ? 13.825 16.427 -22.077 1.00 62.75 264 ASN A CA 1
ATOM 2203 C C . ASN A 1 264 ? 13.248 15.054 -22.507 1.00 62.75 264 ASN A C 1
ATOM 2205 O O . ASN A 1 264 ? 14.005 14.093 -22.664 1.00 62.75 264 ASN A O 1
ATOM 2209 N N . ASN A 1 265 ? 11.933 14.986 -22.753 1.00 69.94 265 ASN A N 1
ATOM 2210 C CA . ASN A 1 265 ? 11.173 13.824 -23.263 1.00 69.94 265 ASN A CA 1
ATOM 2211 C C . ASN A 1 265 ? 10.857 12.686 -22.266 1.00 69.94 265 ASN A C 1
ATOM 2213 O O . ASN A 1 265 ? 10.605 11.558 -22.693 1.00 69.94 265 ASN A O 1
ATOM 2217 N N . ILE A 1 266 ? 10.843 12.929 -20.950 1.00 82.62 266 ILE A N 1
ATOM 2218 C CA . ILE A 1 266 ? 10.430 11.887 -19.989 1.00 82.62 266 ILE A CA 1
ATOM 2219 C C . ILE A 1 266 ? 8.946 11.503 -20.131 1.00 82.62 266 ILE A C 1
ATOM 2221 O O . ILE A 1 266 ? 8.607 10.328 -20.017 1.00 82.62 266 ILE A O 1
ATOM 2225 N N . GLU A 1 267 ? 8.075 12.465 -20.445 1.00 82.44 267 GLU A N 1
ATOM 2226 C CA . GLU A 1 267 ? 6.626 12.252 -20.583 1.00 82.44 267 GLU A CA 1
ATOM 2227 C C . GLU A 1 267 ? 6.286 11.256 -21.700 1.00 82.44 267 GLU A C 1
ATOM 2229 O O . GLU A 1 267 ? 5.509 10.323 -21.481 1.00 82.44 267 GLU A O 1
ATOM 2234 N N . ASP A 1 268 ? 6.927 11.390 -22.867 1.00 85.94 268 ASP A N 1
ATOM 2235 C CA . ASP A 1 268 ? 6.742 10.471 -23.997 1.00 85.94 268 ASP A CA 1
ATOM 2236 C C . ASP A 1 268 ? 7.146 9.040 -23.621 1.00 85.94 268 ASP A C 1
ATOM 2238 O O . ASP A 1 268 ? 6.412 8.087 -23.890 1.00 85.94 268 ASP A O 1
ATOM 2242 N N . LYS A 1 269 ? 8.274 8.881 -22.916 1.00 88.19 269 LYS A N 1
ATOM 2243 C CA . LYS A 1 269 ? 8.736 7.568 -22.443 1.00 88.19 269 LYS A CA 1
ATOM 2244 C C . LYS A 1 269 ? 7.773 6.949 -21.437 1.00 88.19 269 LYS A C 1
ATOM 2246 O O . LYS A 1 269 ? 7.492 5.754 -21.512 1.00 88.19 269 LYS A O 1
ATOM 2251 N N . VAL A 1 270 ? 7.256 7.746 -20.499 1.00 87.94 270 VAL A N 1
ATOM 2252 C CA . VAL A 1 270 ? 6.249 7.285 -19.532 1.00 87.94 270 VAL A CA 1
ATOM 2253 C C . VAL A 1 270 ? 5.004 6.803 -20.272 1.00 87.94 270 VAL A C 1
ATOM 2255 O O . VAL A 1 270 ? 4.499 5.723 -19.970 1.00 87.94 270 VAL A O 1
ATOM 2258 N N . LYS A 1 271 ? 4.548 7.543 -21.287 1.00 87.81 271 LYS A N 1
ATOM 2259 C CA . LYS A 1 271 ? 3.393 7.160 -22.103 1.00 87.81 271 LYS A CA 1
ATOM 2260 C C . LYS A 1 271 ? 3.613 5.835 -22.837 1.00 87.81 271 LYS A C 1
ATOM 2262 O O . LYS A 1 271 ? 2.767 4.947 -22.739 1.00 87.81 271 LYS A O 1
ATOM 2267 N N . GLU A 1 272 ? 4.757 5.668 -23.500 1.00 90.75 272 GLU A N 1
ATOM 2268 C CA . GLU A 1 272 ? 5.118 4.418 -24.185 1.00 90.75 272 GLU A CA 1
ATOM 2269 C C . GLU A 1 272 ? 5.138 3.219 -23.229 1.00 90.75 272 GLU A C 1
ATOM 2271 O O . GLU A 1 272 ? 4.629 2.142 -23.550 1.00 90.75 272 GLU A O 1
ATOM 2276 N N . VAL A 1 273 ? 5.694 3.404 -22.029 1.00 91.25 273 VAL A N 1
ATOM 2277 C CA . VAL A 1 273 ? 5.695 2.378 -20.984 1.00 91.25 273 VAL A CA 1
ATOM 2278 C C . VAL A 1 273 ? 4.269 2.067 -20.542 1.00 91.25 273 VAL A C 1
ATOM 2280 O O . VAL A 1 273 ? 3.885 0.899 -20.529 1.00 91.25 273 VAL A O 1
ATOM 2283 N N . MET A 1 274 ? 3.457 3.075 -20.216 1.00 88.62 274 MET A N 1
ATOM 2284 C CA . MET A 1 274 ? 2.069 2.878 -19.786 1.00 88.62 274 MET A CA 1
ATOM 2285 C C . MET A 1 274 ? 1.233 2.134 -20.834 1.00 88.62 274 MET A C 1
ATOM 2287 O O . MET A 1 274 ? 0.372 1.329 -20.471 1.00 88.62 274 MET A O 1
ATOM 2291 N N . ASP A 1 275 ? 1.503 2.333 -22.124 1.00 89.81 275 ASP A N 1
ATOM 2292 C CA . ASP A 1 275 ? 0.822 1.617 -23.203 1.00 89.81 275 ASP A CA 1
ATOM 2293 C C . ASP A 1 275 ? 1.105 0.103 -23.187 1.00 89.81 275 ASP A C 1
ATOM 2295 O O . ASP A 1 275 ? 0.212 -0.692 -23.502 1.00 89.81 275 ASP A O 1
ATOM 2299 N N . VAL A 1 276 ? 2.286 -0.329 -22.724 1.00 92.19 276 VAL A N 1
ATOM 2300 C CA . VAL A 1 276 ? 2.582 -1.755 -22.476 1.00 92.19 276 VAL A CA 1
ATOM 2301 C C . VAL A 1 276 ? 1.649 -2.315 -21.398 1.00 92.19 276 VAL A C 1
ATOM 2303 O O . VAL A 1 276 ? 1.015 -3.353 -21.595 1.00 92.19 276 VAL A O 1
ATOM 2306 N N . TYR A 1 277 ? 1.471 -1.598 -20.289 1.00 91.06 277 TYR A N 1
ATOM 2307 C CA . TYR A 1 277 ? 0.587 -2.025 -19.199 1.00 91.06 277 TYR A CA 1
ATOM 2308 C C . TYR A 1 277 ? -0.892 -2.025 -19.602 1.00 91.06 277 TYR A C 1
ATOM 2310 O O . TYR A 1 277 ? -1.618 -2.968 -19.273 1.00 91.06 277 TYR A O 1
ATOM 2318 N N . LYS A 1 278 ? -1.338 -1.027 -20.377 1.00 88.06 278 LYS A N 1
ATOM 2319 C CA . LYS A 1 278 ? -2.690 -0.992 -20.965 1.00 88.06 278 LYS A CA 1
ATOM 2320 C C . LYS A 1 278 ? -2.924 -2.171 -21.909 1.00 88.06 278 LYS A C 1
ATOM 2322 O O . LYS A 1 278 ? -3.991 -2.785 -21.877 1.00 88.06 278 LYS A O 1
ATOM 2327 N N . LYS A 1 279 ? -1.931 -2.535 -22.730 1.00 89.75 279 LYS A N 1
ATOM 2328 C CA . LYS A 1 279 ? -2.000 -3.702 -23.628 1.00 89.75 279 LYS A CA 1
ATOM 2329 C C . LYS A 1 279 ? -2.172 -5.010 -22.851 1.00 89.75 279 LYS A C 1
ATOM 2331 O O . LYS A 1 279 ? -2.921 -5.882 -23.289 1.00 89.75 279 LYS A O 1
ATOM 2336 N N . HIS A 1 280 ? -1.533 -5.128 -21.690 1.00 88.19 280 HIS A N 1
ATOM 2337 C CA . HIS A 1 280 ? -1.672 -6.278 -20.792 1.00 88.19 280 HIS A CA 1
ATOM 2338 C C . HIS A 1 280 ? -2.878 -6.196 -19.839 1.00 88.19 280 HIS A C 1
ATOM 2340 O O . HIS A 1 280 ? -3.088 -7.118 -19.049 1.00 88.19 280 HIS A O 1
ATOM 2346 N N . LYS A 1 281 ? -3.712 -5.150 -19.966 1.00 85.62 281 LYS A N 1
ATOM 2347 C CA . LYS A 1 281 ? -4.901 -4.879 -19.138 1.00 85.62 281 LYS A CA 1
ATOM 2348 C C . LYS A 1 281 ? -4.596 -4.672 -17.647 1.00 85.62 281 LYS A C 1
ATOM 2350 O O . LYS A 1 281 ? -5.450 -4.943 -16.810 1.00 85.62 281 LYS A O 1
ATOM 2355 N N . PHE A 1 282 ? -3.395 -4.203 -17.314 1.00 83.25 282 PHE A N 1
ATOM 2356 C CA . PHE A 1 282 ? -3.059 -3.790 -15.946 1.00 83.25 282 PHE A CA 1
ATOM 2357 C C . PHE A 1 282 ? -3.521 -2.367 -15.626 1.00 83.25 282 PHE A C 1
ATOM 2359 O O . PHE A 1 282 ? -3.689 -2.025 -14.463 1.00 83.25 282 PHE A O 1
ATOM 2366 N N . ILE A 1 283 ? -3.726 -1.543 -16.656 1.00 76.38 283 ILE A N 1
ATOM 2367 C CA . ILE A 1 283 ? -4.269 -0.188 -16.541 1.00 76.38 283 ILE A CA 1
ATOM 2368 C C . ILE A 1 283 ? -5.527 -0.127 -17.416 1.00 76.38 283 ILE A C 1
ATOM 2370 O O . ILE A 1 283 ? -5.454 -0.550 -18.580 1.00 76.38 283 ILE A O 1
ATOM 2374 N N . PRO A 1 284 ? -6.668 0.362 -16.896 1.00 61.88 284 PRO A N 1
ATOM 2375 C CA . PRO A 1 284 ? -7.883 0.538 -17.682 1.00 61.88 284 PRO A CA 1
ATOM 2376 C C . PRO A 1 284 ? -7.632 1.365 -18.950 1.00 61.88 284 PRO A C 1
ATOM 2378 O O . PRO A 1 284 ? -6.885 2.344 -18.952 1.00 61.88 284 PRO A O 1
ATOM 2381 N N . GLN A 1 285 ? -8.264 0.978 -20.060 1.00 52.56 285 GLN A N 1
ATOM 2382 C CA . GLN A 1 285 ? -8.250 1.788 -21.278 1.00 52.56 285 GLN A CA 1
ATOM 2383 C C . GLN A 1 285 ? -9.318 2.882 -21.159 1.00 52.56 285 GLN A C 1
ATOM 2385 O O . GLN A 1 285 ? -10.502 2.559 -21.127 1.00 52.56 285 GLN A O 1
ATOM 2390 N N . GLY A 1 286 ? -8.912 4.157 -21.139 1.00 46.97 286 GLY A N 1
ATOM 2391 C CA . GLY A 1 286 ? -9.830 5.298 -21.287 1.00 46.97 286 GLY A CA 1
ATOM 2392 C C . GLY A 1 286 ? -9.949 6.270 -20.109 1.00 46.97 286 GLY A C 1
ATOM 2393 O O . GLY A 1 286 ? -10.711 7.222 -20.226 1.00 46.97 286 GLY A O 1
ATOM 2394 N N . GLU A 1 287 ? -9.202 6.100 -19.017 1.00 41.72 287 GLU A N 1
ATOM 2395 C CA . GLU A 1 287 ? -9.205 7.050 -17.892 1.00 41.72 287 GLU A CA 1
ATOM 2396 C C . GLU A 1 287 ? -8.049 8.057 -18.009 1.00 41.72 287 GLU A C 1
ATOM 2398 O O . GLU A 1 287 ? -7.054 7.995 -17.297 1.00 41.72 287 GLU A O 1
ATOM 2403 N N . GLU A 1 288 ? -8.177 9.004 -18.939 1.00 43.34 288 GLU A N 1
ATOM 2404 C CA . GLU A 1 288 ? -7.492 10.301 -18.851 1.00 43.34 288 GLU A CA 1
ATOM 2405 C C . GLU A 1 288 ? -8.492 11.326 -18.298 1.00 43.34 288 GLU A C 1
ATOM 2407 O O . GLU A 1 288 ? -8.995 12.185 -19.014 1.00 43.34 288 GLU A O 1
ATOM 2412 N N . ILE A 1 289 ? -8.826 11.216 -17.010 1.00 37.97 289 ILE A N 1
ATOM 2413 C CA . ILE A 1 289 ? -9.450 12.316 -16.255 1.00 37.97 289 ILE A CA 1
ATOM 2414 C C . ILE A 1 289 ? -8.655 12.500 -14.957 1.00 37.97 289 ILE A C 1
ATOM 2416 O O . ILE A 1 289 ? -9.159 12.340 -13.854 1.00 37.97 289 ILE A O 1
ATOM 2420 N N . GLN A 1 290 ? -7.367 12.822 -15.092 1.00 43.75 290 GLN A N 1
ATOM 2421 C CA . GLN A 1 290 ? -6.480 13.106 -13.953 1.00 43.75 290 GLN A CA 1
ATOM 2422 C C . GLN A 1 290 ? -6.638 14.535 -13.403 1.00 43.75 290 GLN A C 1
ATOM 2424 O O . GLN A 1 290 ? -6.141 14.839 -12.323 1.00 43.75 290 GLN A O 1
ATOM 2429 N N . LEU A 1 291 ? -7.355 15.427 -14.100 1.00 37.94 291 LEU A N 1
ATOM 2430 C CA . LEU A 1 291 ? -7.485 16.832 -13.686 1.00 37.94 291 LEU A CA 1
ATOM 2431 C C . LEU A 1 291 ? -8.342 17.039 -12.424 1.00 37.94 291 LEU A C 1
ATOM 2433 O O . LEU A 1 291 ? -8.143 18.025 -11.721 1.00 37.94 291 LEU A O 1
ATOM 2437 N N . LEU A 1 292 ? -9.261 16.119 -12.108 1.00 40.47 292 LEU A N 1
ATOM 2438 C CA . LEU A 1 292 ? -10.144 16.219 -10.935 1.00 40.47 292 LEU A CA 1
ATOM 2439 C C . LEU A 1 292 ? -9.744 15.285 -9.781 1.00 40.47 292 LEU A C 1
ATOM 2441 O O . LEU A 1 292 ? -10.264 15.437 -8.676 1.00 40.47 292 LEU A O 1
ATOM 2445 N N . GLU A 1 293 ? -8.802 14.357 -9.984 1.00 47.75 293 GLU A N 1
ATOM 2446 C CA . GLU A 1 293 ? -8.347 13.447 -8.921 1.00 47.75 293 GLU A CA 1
ATOM 2447 C C . GLU A 1 293 ? -7.678 14.197 -7.768 1.00 47.75 293 GLU A C 1
ATOM 2449 O O . GLU A 1 293 ? -7.933 13.873 -6.614 1.00 47.75 293 GLU A O 1
ATOM 2454 N N . GLY A 1 294 ? -6.893 15.240 -8.055 1.00 49.91 294 GLY A N 1
ATOM 2455 C CA . GLY A 1 294 ? -6.279 16.073 -7.015 1.00 49.91 294 GLY A CA 1
ATOM 2456 C C . GLY A 1 294 ? -7.291 16.883 -6.195 1.00 49.91 294 GLY A C 1
ATOM 2457 O O . GLY A 1 294 ? -7.008 17.227 -5.054 1.00 49.91 294 GLY A O 1
ATOM 2458 N N . LEU A 1 295 ? -8.478 17.156 -6.748 1.00 50.25 295 LEU A N 1
ATOM 2459 C CA . LEU A 1 295 ? -9.574 17.847 -6.056 1.00 50.25 295 LEU A CA 1
ATOM 2460 C C . LEU A 1 295 ? -10.442 16.879 -5.240 1.00 50.25 295 LEU A C 1
ATOM 2462 O O . LEU A 1 295 ? -10.866 17.210 -4.137 1.00 50.25 295 LEU A O 1
ATOM 2466 N N . ALA A 1 296 ? -10.707 15.680 -5.767 1.00 48.47 296 ALA A N 1
ATOM 2467 C CA . ALA A 1 296 ? -11.498 14.657 -5.079 1.00 48.47 296 ALA A CA 1
ATOM 2468 C C . ALA A 1 296 ? -10.686 13.895 -4.013 1.00 48.47 296 ALA A C 1
ATOM 2470 O O . ALA A 1 296 ? -11.222 13.492 -2.982 1.00 48.47 296 ALA A O 1
ATOM 2471 N N . ASN A 1 297 ? -9.386 13.715 -4.254 1.00 54.50 297 ASN A N 1
ATOM 2472 C CA . ASN A 1 297 ? -8.432 13.019 -3.396 1.00 54.50 297 ASN A CA 1
ATOM 2473 C C . ASN A 1 297 ? -7.177 13.887 -3.191 1.00 54.50 297 ASN A C 1
ATOM 2475 O O . ASN A 1 297 ? -6.089 13.509 -3.639 1.00 54.50 297 ASN A O 1
ATOM 2479 N N . PRO A 1 298 ? -7.303 15.048 -2.520 1.00 56.44 298 PRO A N 1
ATOM 2480 C CA . PRO A 1 298 ? -6.173 15.930 -2.277 1.00 56.44 298 PRO A CA 1
ATOM 2481 C C . PRO A 1 298 ? -5.098 15.227 -1.461 1.00 56.44 298 PRO A C 1
ATOM 2483 O O . PRO A 1 298 ? -5.354 14.228 -0.763 1.00 56.44 298 PRO A O 1
ATOM 2486 N N . CYS A 1 299 ? -3.880 15.769 -1.546 1.00 54.75 299 CYS A N 1
ATOM 2487 C CA . CYS A 1 299 ? -2.775 15.257 -0.766 1.00 54.75 299 CYS A CA 1
ATOM 2488 C C . CYS A 1 299 ? -3.199 15.205 0.696 1.00 54.75 299 CYS A C 1
ATOM 2490 O O . CYS A 1 299 ? -3.899 16.058 1.239 1.00 54.75 299 CYS A O 1
ATOM 2492 N N . TYR A 1 300 ? -2.745 14.159 1.354 1.00 55.66 300 TYR A N 1
ATOM 2493 C CA . TYR A 1 300 ? -3.060 13.890 2.735 1.00 55.66 300 TYR A CA 1
ATOM 2494 C C . TYR A 1 300 ? -2.637 15.061 3.661 1.00 55.66 300 TYR A C 1
ATOM 2496 O O . TYR A 1 300 ? -3.221 15.225 4.730 1.00 55.66 300 TYR A O 1
ATOM 2504 N N . ALA A 1 301 ? -1.673 15.883 3.218 1.00 51.91 301 ALA A N 1
ATOM 2505 C CA . ALA A 1 301 ? -1.190 17.100 3.870 1.00 51.91 301 ALA A CA 1
ATOM 2506 C C . ALA A 1 301 ? -2.132 18.317 3.747 1.00 51.91 301 ALA A C 1
ATOM 2508 O O . ALA A 1 301 ? -2.016 19.237 4.553 1.00 51.91 301 ALA A O 1
ATOM 2509 N N . ASP A 1 302 ? -3.059 18.315 2.787 1.00 50.38 302 ASP A N 1
ATOM 2510 C CA . ASP A 1 302 ? -3.987 19.428 2.536 1.00 50.38 302 ASP A CA 1
ATOM 2511 C C . ASP A 1 302 ? -5.283 19.307 3.362 1.00 50.38 302 ASP A C 1
ATOM 2513 O O . ASP A 1 302 ? -6.010 20.282 3.557 1.00 50.38 302 ASP A O 1
ATOM 2517 N N . LYS A 1 303 ? -5.553 18.122 3.928 1.00 57.66 303 LYS A N 1
ATOM 2518 C CA . LYS A 1 303 ? -6.744 17.869 4.750 1.00 57.66 303 LYS A CA 1
ATOM 2519 C C . LYS A 1 303 ? -6.611 18.528 6.121 1.00 57.66 303 LYS A C 1
ATOM 2521 O O . LYS A 1 303 ? -5.683 18.242 6.879 1.00 57.66 303 LYS A O 1
ATOM 2526 N N . LYS A 1 304 ? -7.581 19.376 6.483 1.00 51.62 304 LYS A N 1
ATOM 2527 C CA . LYS A 1 304 ? -7.521 20.226 7.683 1.00 51.62 304 LYS A CA 1
ATOM 2528 C C . LYS A 1 304 ? -7.514 19.434 8.990 1.00 51.62 304 LYS A C 1
ATOM 2530 O O . LYS A 1 304 ? -6.978 19.924 9.981 1.00 51.62 304 LYS A O 1
ATOM 2535 N N . MET A 1 305 ? -8.094 18.233 9.015 1.00 50.81 305 MET A N 1
ATOM 2536 C CA . MET A 1 305 ? -8.006 17.326 10.158 1.00 50.81 305 MET A CA 1
ATOM 2537 C C . MET A 1 305 ? -7.950 15.856 9.729 1.00 50.81 305 MET A C 1
ATOM 2539 O O . MET A 1 305 ? -8.580 15.464 8.749 1.00 50.81 305 MET A O 1
ATOM 2543 N N . LYS A 1 306 ? -7.300 15.053 10.592 1.00 61.66 306 LYS A N 1
ATOM 2544 C CA . LYS A 1 306 ? -7.401 13.583 10.744 1.00 61.66 306 LYS A CA 1
ATOM 2545 C C . LYS A 1 306 ? -6.298 12.721 10.132 1.00 61.66 306 LYS A C 1
ATOM 2547 O O . LYS A 1 306 ? -6.571 11.607 9.682 1.00 61.66 306 LYS A O 1
ATOM 2552 N N . GLN A 1 307 ? -5.057 13.212 10.183 1.00 60.66 307 GLN A N 1
ATOM 2553 C CA . GLN A 1 307 ? -3.865 12.394 9.968 1.00 60.66 307 GLN A CA 1
ATOM 2554 C C . GLN A 1 307 ? -2.796 12.657 11.012 1.00 60.66 307 GLN A C 1
ATOM 2556 O O . GLN A 1 307 ? -2.118 13.678 10.974 1.00 60.66 307 GLN A O 1
ATOM 2561 N N . LEU A 1 308 ? -2.642 11.709 11.933 1.00 65.06 308 LEU A N 1
ATOM 2562 C CA . LEU A 1 308 ? -1.572 11.739 12.918 1.00 65.06 308 LEU A CA 1
ATOM 2563 C C . LEU A 1 308 ? -0.481 10.760 12.500 1.00 65.06 308 LEU A C 1
ATOM 2565 O O . LEU A 1 308 ? -0.734 9.562 12.396 1.00 65.06 308 LEU A O 1
ATOM 2569 N N . LEU A 1 309 ? 0.730 11.279 12.305 1.00 63.91 309 LEU A N 1
ATOM 2570 C CA . LEU A 1 309 ? 1.938 10.476 12.159 1.00 63.91 309 LEU A CA 1
ATOM 2571 C C . LEU A 1 309 ? 2.543 10.210 13.542 1.00 63.91 309 LEU A C 1
ATOM 2573 O O . LEU A 1 309 ? 2.965 11.141 14.220 1.00 63.91 309 LEU A O 1
ATOM 2577 N N . ILE A 1 310 ? 2.632 8.955 13.975 1.00 71.25 310 ILE A N 1
ATOM 2578 C CA . ILE A 1 310 ? 3.285 8.600 15.245 1.00 71.25 310 ILE A CA 1
ATOM 2579 C C . ILE A 1 310 ? 4.656 7.996 14.957 1.00 71.25 310 ILE A C 1
ATOM 2581 O O . ILE A 1 310 ? 4.755 6.842 14.547 1.00 71.25 310 ILE A O 1
ATOM 2585 N N . THR A 1 311 ? 5.720 8.764 15.203 1.00 64.81 311 THR A N 1
ATOM 2586 C CA . THR A 1 311 ? 7.112 8.292 15.095 1.00 64.81 311 THR A CA 1
ATOM 2587 C C . THR A 1 311 ? 7.684 7.868 16.444 1.00 64.81 311 THR A C 1
ATOM 2589 O O . THR A 1 311 ? 7.149 8.188 17.507 1.00 64.81 311 THR A O 1
ATOM 2592 N N . THR A 1 312 ? 8.826 7.176 16.414 1.00 57.34 312 THR A N 1
ATOM 2593 C CA . THR A 1 312 ? 9.552 6.742 17.618 1.00 57.34 312 THR A CA 1
ATOM 2594 C C . THR A 1 312 ? 9.984 7.887 18.538 1.00 57.34 312 THR A C 1
ATOM 2596 O O . THR A 1 312 ? 10.232 7.641 19.716 1.00 57.34 312 THR A O 1
ATOM 2599 N N . GLU A 1 313 ? 10.059 9.119 18.025 1.00 51.97 313 GLU A N 1
ATOM 2600 C CA . GLU A 1 313 ? 10.472 10.315 18.773 1.00 51.97 313 GLU A CA 1
ATOM 2601 C C . GLU A 1 313 ? 9.316 11.293 19.059 1.00 51.97 313 GLU A C 1
ATOM 2603 O O . GLU A 1 313 ? 9.444 12.151 19.933 1.00 51.97 313 GLU A O 1
ATOM 2608 N N . MET A 1 314 ? 8.153 11.153 18.405 1.00 50.28 314 MET A N 1
ATOM 2609 C CA . MET A 1 314 ? 7.017 12.094 18.489 1.00 50.28 314 MET A CA 1
ATOM 2610 C C . MET A 1 314 ? 6.179 11.992 19.778 1.00 50.28 314 MET A C 1
ATOM 2612 O O . MET A 1 314 ? 4.972 12.238 19.786 1.00 50.28 314 MET A O 1
ATOM 2616 N N . TYR A 1 315 ? 6.833 11.735 20.913 1.00 47.38 315 TYR A N 1
ATOM 2617 C CA . TYR A 1 315 ? 6.226 11.768 22.246 1.00 47.38 315 TYR A CA 1
ATOM 2618 C C . TYR A 1 315 ? 5.464 13.073 22.522 1.00 47.38 315 TYR A C 1
ATOM 2620 O O . TYR A 1 315 ? 4.430 13.042 23.183 1.00 47.38 315 TYR A O 1
ATOM 2628 N N . LEU A 1 316 ? 5.947 14.208 22.007 1.00 43.38 316 LEU A N 1
ATOM 2629 C CA . LEU A 1 316 ? 5.374 15.531 22.274 1.00 43.38 316 LEU A CA 1
ATOM 2630 C C . LEU A 1 316 ? 4.163 15.875 21.395 1.00 43.38 316 LEU A C 1
ATOM 2632 O O . LEU A 1 316 ? 3.258 16.555 21.872 1.00 43.38 316 LEU A O 1
ATOM 2636 N N . ASN A 1 317 ? 4.105 15.391 20.152 1.00 41.50 317 ASN A N 1
ATOM 2637 C CA . ASN A 1 317 ? 3.005 15.713 19.235 1.00 41.50 317 ASN A CA 1
ATOM 2638 C C . ASN A 1 317 ? 1.758 14.873 19.526 1.00 41.50 317 ASN A C 1
ATOM 2640 O O . ASN A 1 317 ? 0.666 15.427 19.576 1.00 41.50 317 ASN A O 1
ATOM 2644 N N . VAL A 1 318 ? 1.925 13.589 19.870 1.00 48.12 318 VAL A N 1
ATOM 2645 C CA . VAL A 1 318 ? 0.818 12.757 20.375 1.00 48.12 318 VAL A CA 1
ATOM 2646 C C . VAL A 1 318 ? 0.252 13.341 21.672 1.00 48.12 318 VAL A C 1
ATOM 2648 O O . VAL A 1 318 ? -0.958 13.416 21.841 1.00 48.12 318 VAL A O 1
ATOM 2651 N N . LEU A 1 319 ? 1.113 13.814 22.583 1.00 49.12 319 LEU A N 1
ATOM 2652 C CA . LEU A 1 319 ? 0.662 14.493 23.801 1.00 49.12 319 LEU A CA 1
ATOM 2653 C C . LEU A 1 319 ? -0.068 15.806 23.498 1.00 49.12 319 LEU A C 1
ATOM 2655 O O . LEU A 1 319 ? -1.078 16.072 24.140 1.00 49.12 319 LEU A O 1
ATOM 2659 N N . ARG A 1 320 ? 0.401 16.610 22.533 1.00 48.53 320 ARG A N 1
ATOM 2660 C CA . ARG A 1 320 ? -0.274 17.850 22.114 1.00 48.53 320 ARG A CA 1
ATOM 2661 C C . ARG A 1 320 ? -1.630 17.593 21.478 1.00 48.53 320 ARG A C 1
ATOM 2663 O O . ARG A 1 320 ? -2.567 18.285 21.851 1.00 48.53 320 ARG A O 1
ATOM 2670 N N . GLU A 1 321 ? -1.755 16.615 20.585 1.00 51.91 321 GLU A N 1
ATOM 2671 C CA . GLU A 1 321 ? -3.055 16.267 20.004 1.00 51.91 321 GLU A CA 1
ATOM 2672 C C . GLU A 1 321 ? -3.997 15.696 21.056 1.00 51.91 321 GLU A C 1
ATOM 2674 O O . GLU A 1 321 ? -5.134 16.143 21.155 1.00 51.91 321 GLU A O 1
ATOM 2679 N N . ILE A 1 322 ? -3.517 14.793 21.922 1.00 52.53 322 ILE A N 1
ATOM 2680 C CA . ILE A 1 322 ? -4.311 14.314 23.056 1.00 52.53 322 ILE A CA 1
ATOM 2681 C C . ILE A 1 322 ? -4.751 15.502 23.918 1.00 52.53 322 ILE A C 1
ATOM 2683 O O . ILE A 1 322 ? -5.924 15.558 24.262 1.00 52.53 322 ILE A O 1
ATOM 2687 N N . LEU A 1 323 ? -3.870 16.454 24.240 1.00 47.78 323 LEU A N 1
ATOM 2688 C CA . LEU A 1 323 ? -4.203 17.640 25.037 1.00 47.78 323 LEU A CA 1
ATOM 2689 C C . LEU A 1 323 ? -5.211 18.554 24.329 1.00 47.78 323 LEU A C 1
ATOM 2691 O O . LEU A 1 323 ? -6.206 18.915 24.944 1.00 47.78 323 LEU A O 1
ATOM 2695 N N . GLN A 1 324 ? -5.015 18.877 23.049 1.00 50.25 324 GLN A N 1
ATOM 2696 C CA . GLN A 1 324 ? -5.956 19.682 22.258 1.00 50.25 324 GLN A CA 1
ATOM 2697 C C . GLN A 1 324 ? -7.330 19.011 22.160 1.00 50.25 324 GLN A C 1
ATOM 2699 O O . GLN A 1 324 ? -8.354 19.668 22.313 1.00 50.25 324 GLN A O 1
ATOM 2704 N N . MET A 1 325 ? -7.356 17.689 21.990 1.00 47.34 325 MET A N 1
ATOM 2705 C CA . MET A 1 325 ? -8.585 16.903 21.979 1.00 47.34 325 MET A CA 1
ATOM 2706 C C . MET A 1 325 ? -9.268 16.829 23.352 1.00 47.34 325 MET A C 1
ATOM 2708 O O . MET A 1 325 ? -10.479 16.684 23.387 1.00 47.34 325 MET A O 1
ATOM 2712 N N . THR A 1 326 ? -8.537 16.891 24.477 1.00 44.03 326 THR A N 1
ATOM 2713 C CA . THR A 1 326 ? -9.157 16.940 25.824 1.00 44.03 326 THR A CA 1
ATOM 2714 C C . THR A 1 326 ? -9.666 18.340 26.166 1.00 44.03 326 THR A C 1
ATOM 2716 O O . THR A 1 326 ? -10.700 18.476 26.806 1.00 44.03 326 THR A O 1
ATOM 2719 N N . ILE A 1 327 ? -8.943 19.388 25.757 1.00 47.41 327 ILE A N 1
ATOM 2720 C CA . ILE A 1 327 ? -9.292 20.781 26.078 1.00 47.41 327 ILE A CA 1
ATOM 2721 C C . ILE A 1 327 ? -10.581 21.208 25.356 1.00 47.41 327 ILE A C 1
ATOM 2723 O O . ILE A 1 327 ? -11.340 21.998 25.897 1.00 47.41 327 ILE A O 1
ATOM 2727 N N . ASN A 1 328 ? -10.874 20.638 24.183 1.00 43.81 328 ASN A N 1
ATOM 2728 C CA . ASN A 1 328 ? -12.107 20.913 23.434 1.00 43.81 328 ASN A CA 1
ATOM 2729 C C . ASN A 1 328 ? -13.327 20.083 23.890 1.00 43.81 328 ASN A C 1
ATOM 2731 O O . ASN A 1 328 ? -14.376 20.160 23.254 1.00 43.81 328 ASN A O 1
ATOM 2735 N N . THR A 1 329 ? -13.198 19.270 24.945 1.00 41.44 329 THR A N 1
ATOM 2736 C CA . THR A 1 329 ? -14.287 18.426 25.478 1.00 41.44 329 THR A CA 1
ATOM 2737 C C . THR A 1 329 ? -14.773 18.828 26.872 1.00 41.44 329 THR A C 1
ATOM 2739 O O . THR A 1 329 ? -15.692 18.185 27.373 1.00 41.44 329 THR A O 1
ATOM 2742 N N . ASP A 1 330 ? -14.206 19.871 27.488 1.00 30.89 330 ASP A N 1
ATOM 2743 C CA . ASP A 1 330 ? -14.761 20.463 28.713 1.00 30.89 330 ASP A CA 1
ATOM 2744 C C . ASP A 1 330 ? -15.581 21.725 28.362 1.00 30.89 330 ASP A C 1
ATOM 2746 O O . ASP A 1 330 ? -15.102 22.540 27.568 1.00 30.89 330 ASP A O 1
ATOM 2750 N N . PRO A 1 331 ? -16.816 21.865 28.886 1.00 40.56 331 PRO A N 1
ATOM 2751 C CA . PRO A 1 331 ? -17.755 22.932 28.527 1.00 40.56 331 PRO A CA 1
ATOM 2752 C C . PRO A 1 331 ? -17.366 24.336 29.008 1.00 40.56 331 PRO A C 1
ATOM 2754 O O . PRO A 1 331 ? -16.699 24.462 30.063 1.00 40.56 331 PRO A O 1
#

InterPro domains:
  IPR007197 Radical SAM [PF04055] (65-235)
  IPR007197 Radical SAM [PS51918] (57-292)
  IPR007197 Radical SAM [SFLDS00029] (63-309)
  IPR013785 Aldolase-type TIM barrel [G3DSA:3.20.20.70] (59-313)
  IPR023867 Anaerobic sulphatase maturase, radical SAM [PTHR43273] (61-280)
  IPR058240 Radical SAM superfamily [SSF102114] (62-273)

pLDDT: mean 81.18, std 16.83, range [30.89, 98.12]

Radius of gyration: 23.64 Å; chains: 1; bounding box: 54×49×72 Å

Secondary structure (DSSP, 8-state):
-------GGGGGGS-HHHHHHH-HHHHHHHHHTTSS--TT--HHHHHHHHHHHHHT-SSEEEEEE-S-S--S---TT--S---TT----HHHHHHHHHHHHHHHHH-TT--EEEEEE-SS-TTTTGGGTHHHHHHHHHTTTTT-TTSEEEEEEEE-STT--HHHHHHH--TTSEEEEEEEE-SSHHHHHHHS--SSSS-HHHHHHHHHHHHHHTT-EEEEEEEE-TTTGGGGHHHHHHTTTS-HHHHTTEEEEEEE-TTSPPPTTHHHHHHHHHHHHHHTTSS-TT----TTHHHHS--TTT-SS-EEEE-SSTHHHHHHHHHHHHHTT--